Protein AF-A0A382WRT2-F1 (afdb_monomer)

Organism: NCBI:txid408172

Mean predicted aligned error: 11.57 Å

InterPro domains:
  IPR005226 UPF0014 family [PF03649] (8-193)
  IPR005226 UPF0014 family [PTHR30028] (2-193)

Solvent-accessible surface area (backbone atoms only — not comparable to full-atom values): 10843 Å² total; per-residue (Å²): 132,82,82,82,72,79,46,72,63,57,53,52,54,53,49,50,55,50,50,53,54,50,54,57,57,62,72,63,64,78,84,45,64,67,61,51,49,53,51,48,54,52,48,51,54,50,50,53,51,52,52,54,51,45,58,68,59,63,42,96,80,64,60,64,66,59,40,52,51,50,55,61,54,46,44,59,52,49,15,50,51,39,27,70,73,42,72,88,47,88,62,43,35,60,59,43,33,53,49,44,54,52,50,52,49,50,54,52,49,53,42,52,75,68,59,77,48,75,98,38,51,81,52,50,49,57,52,52,49,48,54,53,57,53,50,46,55,41,51,43,52,30,51,52,49,42,54,52,51,51,60,75,41,40,68,59,35,50,52,36,43,74,72,67,47,52,73,69,66,48,44,45,61,61,54,53,55,37,49,52,67,40,43,47,65,61,51,52,61,65,66,74,108

Foldseek 3Di:
DDPPPCPPVVVVVVVVVVVVVVVVVVVVPPVCVVVCVVVVVVVVVVVVVVVVVVVVLVDPDDPLVVLVVLLVVLLQVLLVVLCVLPVVDDPSSVVSSVVLCVQLVVVVCVCVVVPVDDSGSNPSNVVSVVSSVVVSQLSNQLNVQLVVLCVVCVVQLVVCVVVVDDNCVSCVVSSVVSNVVSCVVVVVVVVVD

Structure (mmCIF, N/CA/C/O backbone):
data_AF-A0A382WRT2-F1
#
_entry.id   AF-A0A382WRT2-F1
#
loop_
_atom_site.group_PDB
_atom_site.id
_atom_site.type_symbol
_atom_site.label_atom_id
_atom_site.label_alt_id
_atom_site.label_comp_id
_atom_site.label_asym_id
_atom_site.label_entity_id
_atom_site.label_seq_id
_atom_site.pdbx_PDB_ins_code
_atom_site.Cartn_x
_atom_site.Cartn_y
_atom_site.Cartn_z
_atom_site.occupancy
_atom_site.B_iso_or_equiv
_atom_site.auth_seq_id
_atom_site.auth_comp_id
_atom_site.auth_asym_id
_atom_site.auth_atom_id
_atom_site.pdbx_PDB_model_num
ATOM 1 N N . MET A 1 1 ? 24.564 -12.484 -24.924 1.00 40.31 1 MET A N 1
ATOM 2 C CA . MET A 1 1 ? 23.273 -12.712 -24.244 1.00 40.31 1 MET A CA 1
ATOM 3 C C . MET A 1 1 ? 22.801 -14.084 -24.691 1.00 40.31 1 MET A C 1
ATOM 5 O O . MET A 1 1 ? 22.526 -14.241 -25.870 1.00 40.31 1 MET A O 1
ATOM 9 N N . GLN A 1 2 ? 22.881 -15.102 -23.831 1.00 38.66 2 GLN A N 1
ATOM 10 C CA . GLN A 1 2 ? 22.397 -16.444 -24.174 1.00 38.66 2 GLN A CA 1
ATOM 11 C C . GLN A 1 2 ? 20.869 -16.410 -24.180 1.00 38.66 2 GLN A C 1
ATOM 13 O O . GLN A 1 2 ? 20.264 -15.984 -23.197 1.00 38.66 2 GLN A O 1
ATOM 18 N N . GLU A 1 3 ? 20.257 -16.814 -25.291 1.00 44.44 3 GLU A N 1
ATOM 19 C CA . GLU A 1 3 ? 18.816 -17.019 -25.371 1.00 44.44 3 GLU A CA 1
ATOM 20 C C . GLU A 1 3 ? 18.431 -18.113 -24.371 1.00 44.44 3 GLU A C 1
ATOM 22 O O . GLU A 1 3 ? 18.677 -19.300 -24.590 1.00 44.44 3 GLU A O 1
ATOM 27 N N . VAL A 1 4 ? 17.849 -17.709 -23.241 1.00 54.38 4 VAL A N 1
ATOM 28 C CA . VAL A 1 4 ? 17.162 -18.625 -22.329 1.00 54.38 4 VAL A CA 1
ATOM 29 C C . VAL A 1 4 ? 15.899 -19.075 -23.056 1.00 54.38 4 VAL A C 1
ATOM 31 O O . VAL A 1 4 ? 14.824 -18.495 -22.912 1.00 54.38 4 VAL A O 1
ATOM 34 N N . THR A 1 5 ? 16.049 -20.079 -23.915 1.00 54.22 5 THR A N 1
ATOM 35 C CA . THR A 1 5 ? 14.921 -20.754 -24.540 1.00 54.22 5 THR A CA 1
ATOM 36 C C . THR A 1 5 ? 14.189 -21.501 -23.435 1.00 54.22 5 THR A C 1
ATOM 38 O O . THR A 1 5 ? 14.688 -22.466 -22.855 1.00 54.22 5 THR A O 1
ATOM 41 N N . VAL A 1 6 ? 12.997 -21.019 -23.085 1.00 59.88 6 VAL A N 1
ATOM 42 C CA . VAL A 1 6 ? 12.070 -21.772 -22.241 1.00 59.88 6 VAL A CA 1
ATOM 43 C C . VAL A 1 6 ? 11.666 -22.997 -23.055 1.00 59.88 6 VAL A C 1
ATOM 45 O O . VAL A 1 6 ? 10.755 -22.941 -23.877 1.00 59.88 6 VAL A O 1
ATOM 48 N N . GLY A 1 7 ? 12.410 -24.092 -22.899 1.00 76.00 7 GLY A N 1
ATOM 49 C CA . GLY A 1 7 ? 12.101 -25.346 -23.568 1.00 76.00 7 GLY A CA 1
ATOM 50 C C . GLY A 1 7 ? 10.692 -25.801 -23.195 1.00 76.00 7 GLY A C 1
ATOM 51 O O . GLY A 1 7 ? 10.242 -25.579 -22.067 1.00 76.00 7 GLY A O 1
ATOM 52 N N . TRP A 1 8 ? 10.005 -26.470 -24.122 1.00 77.25 8 TRP A N 1
ATOM 53 C CA . TRP A 1 8 ? 8.651 -27.010 -23.933 1.00 77.25 8 TRP A CA 1
ATOM 54 C C . TRP A 1 8 ? 8.474 -27.751 -22.596 1.00 77.25 8 TRP A C 1
ATOM 56 O O . TRP A 1 8 ? 7.423 -27.657 -21.970 1.00 77.25 8 TRP A O 1
ATOM 66 N N . TRP A 1 9 ? 9.533 -28.392 -22.097 1.00 80.81 9 TRP A N 1
ATOM 67 C CA . TRP A 1 9 ? 9.576 -29.026 -20.780 1.00 80.81 9 TRP A CA 1
ATOM 68 C C . TRP A 1 9 ? 9.452 -28.073 -19.587 1.00 80.81 9 TRP A C 1
ATOM 70 O O . TRP A 1 9 ? 8.713 -28.378 -18.654 1.00 80.81 9 TRP A O 1
ATOM 80 N N . GLY A 1 10 ? 10.121 -26.917 -19.602 1.00 77.62 10 GLY A N 1
ATOM 81 C CA . GLY A 1 10 ? 9.974 -25.908 -18.544 1.00 77.62 10 GLY A CA 1
ATOM 82 C C . GLY A 1 10 ? 8.568 -25.301 -18.535 1.00 77.62 10 GLY A C 1
ATOM 83 O O . GLY A 1 10 ? 7.997 -25.018 -17.479 1.00 77.62 10 GLY A O 1
ATOM 84 N N . LEU A 1 11 ? 7.969 -25.189 -19.721 1.00 76.81 11 LEU A N 1
ATOM 85 C CA . LEU A 1 11 ? 6.592 -24.745 -19.896 1.00 76.81 11 LEU A CA 1
ATOM 86 C C . LEU A 1 11 ? 5.606 -25.773 -19.315 1.00 76.81 11 LEU A C 1
ATOM 88 O O . LEU A 1 11 ? 4.767 -25.416 -18.496 1.00 76.81 11 LEU A O 1
ATOM 92 N N . VAL A 1 12 ? 5.767 -27.062 -19.629 1.00 85.19 12 VAL A N 1
ATOM 93 C CA . VAL A 1 12 ? 4.942 -28.148 -19.064 1.00 85.19 12 VAL A CA 1
ATOM 94 C C . VAL A 1 12 ? 5.113 -28.270 -17.545 1.00 85.19 12 VAL A C 1
ATOM 96 O O . VAL A 1 12 ? 4.121 -28.415 -16.829 1.00 85.19 12 VAL A O 1
ATOM 99 N N . ALA A 1 13 ? 6.340 -28.169 -17.027 1.00 81.56 13 ALA A N 1
ATOM 100 C CA . ALA A 1 13 ? 6.608 -28.262 -15.592 1.00 81.56 13 ALA A CA 1
ATOM 101 C C . ALA A 1 13 ? 5.972 -27.101 -14.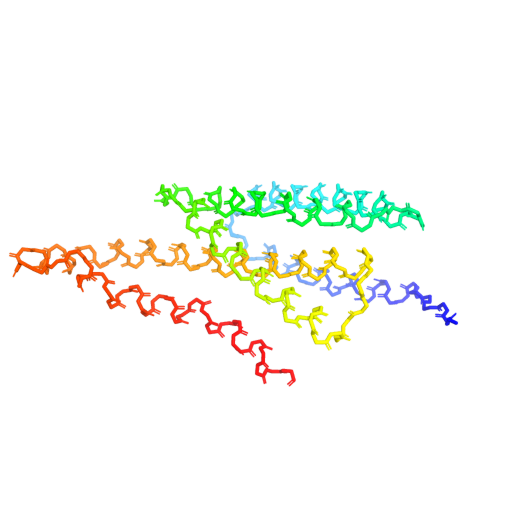805 1.00 81.56 13 ALA A C 1
ATOM 103 O O . ALA A 1 13 ? 5.294 -27.332 -13.802 1.00 81.56 13 ALA A O 1
ATOM 104 N N . SER A 1 14 ? 6.121 -25.863 -15.293 1.00 74.94 14 SER A N 1
ATOM 105 C CA . SER A 1 14 ? 5.480 -24.692 -14.679 1.00 74.94 14 SER A CA 1
ATOM 106 C C . SER A 1 14 ? 3.951 -24.766 -14.764 1.00 74.94 14 SER A C 1
ATOM 108 O O . SER A 1 14 ? 3.281 -24.543 -13.755 1.00 74.94 14 SER A O 1
ATOM 110 N N . LEU A 1 15 ? 3.384 -25.179 -15.907 1.00 79.44 15 LEU A N 1
ATOM 111 C CA . LEU A 1 15 ? 1.937 -25.382 -16.052 1.00 79.44 15 LEU A CA 1
ATOM 112 C C . LEU A 1 15 ? 1.395 -26.460 -15.114 1.00 79.44 15 LEU A C 1
ATOM 114 O O . LEU A 1 15 ? 0.327 -26.273 -14.539 1.00 79.44 15 LEU A O 1
ATOM 118 N N . THR A 1 16 ? 2.120 -27.561 -14.921 1.00 85.25 16 THR A N 1
ATOM 119 C CA . THR A 1 16 ? 1.703 -28.635 -14.005 1.00 85.25 16 THR A CA 1
ATOM 120 C C . THR A 1 16 ? 1.611 -28.116 -12.570 1.00 85.25 16 THR A C 1
ATOM 122 O O . THR A 1 16 ? 0.628 -28.369 -11.875 1.00 85.25 16 THR A O 1
ATOM 125 N N . MET A 1 17 ? 2.588 -27.313 -12.140 1.00 75.06 17 MET A N 1
ATOM 126 C CA . MET A 1 17 ? 2.601 -26.701 -10.808 1.00 75.06 17 MET A CA 1
ATOM 127 C C . MET A 1 17 ? 1.438 -25.709 -10.610 1.00 75.06 17 MET A C 1
ATOM 129 O O . MET A 1 17 ? 0.817 -25.662 -9.542 1.00 75.06 17 MET A O 1
ATOM 133 N N . VAL A 1 18 ? 1.086 -24.965 -11.665 1.00 74.31 18 VAL A N 1
ATOM 134 C CA . VAL A 1 18 ? -0.097 -24.091 -11.690 1.00 74.31 18 VAL A CA 1
ATOM 135 C C . VAL A 1 18 ? -1.387 -24.911 -11.612 1.00 74.31 18 VAL A C 1
ATOM 137 O O . VAL A 1 18 ? -2.248 -24.597 -10.794 1.00 74.31 18 VAL A O 1
ATOM 140 N N . PHE A 1 19 ? -1.515 -25.991 -12.389 1.00 79.06 19 PHE A N 1
ATOM 141 C CA . PHE A 1 19 ? -2.691 -26.868 -12.374 1.00 79.06 19 PHE A CA 1
ATOM 142 C C . PHE A 1 19 ? -2.931 -27.514 -11.008 1.00 79.06 19 PHE A C 1
ATOM 144 O O . PHE A 1 19 ? -4.073 -27.569 -10.558 1.00 79.06 19 PHE A O 1
ATOM 151 N N . ILE A 1 20 ? -1.871 -27.945 -10.318 1.00 82.56 20 ILE A N 1
ATOM 152 C CA . ILE A 1 20 ? -1.966 -28.480 -8.952 1.00 82.56 20 ILE A CA 1
ATOM 153 C C . ILE A 1 20 ? -2.492 -27.404 -7.992 1.00 82.56 20 ILE A C 1
ATOM 155 O O . ILE A 1 20 ? -3.425 -27.652 -7.229 1.00 82.56 20 ILE A O 1
ATOM 159 N N . THR A 1 21 ? -1.946 -26.187 -8.070 1.00 72.44 21 THR A N 1
ATOM 160 C CA . THR A 1 21 ? -2.379 -25.050 -7.240 1.00 72.44 21 THR A CA 1
ATOM 161 C C . THR A 1 21 ? -3.849 -24.696 -7.490 1.00 72.44 21 THR A C 1
ATOM 163 O O . THR A 1 21 ? -4.616 -24.501 -6.546 1.00 72.44 21 THR A O 1
ATOM 166 N N . VAL A 1 22 ? -4.264 -24.663 -8.759 1.00 65.88 22 VAL A N 1
ATOM 167 C CA . VAL A 1 22 ? -5.652 -24.410 -9.170 1.00 65.88 22 VAL A CA 1
ATOM 168 C C . VAL A 1 22 ? -6.578 -25.536 -8.701 1.00 65.88 22 VAL A C 1
ATOM 170 O O . VAL A 1 22 ? -7.656 -25.252 -8.187 1.00 65.88 22 VAL A O 1
ATOM 173 N N . GLY A 1 23 ? -6.155 -26.799 -8.799 1.00 73.56 23 GLY A N 1
ATOM 174 C CA . GLY A 1 23 ? -6.918 -27.957 -8.328 1.00 73.56 23 GLY A CA 1
ATOM 175 C C . GLY A 1 23 ? -7.185 -27.918 -6.822 1.00 73.56 23 GLY A C 1
ATOM 176 O O . GLY A 1 23 ? -8.321 -28.115 -6.395 1.00 73.56 23 GLY A O 1
ATOM 177 N N . ILE A 1 24 ? -6.170 -27.574 -6.022 1.00 73.00 24 ILE A N 1
ATOM 178 C CA . ILE A 1 24 ? -6.313 -27.383 -4.570 1.00 73.00 24 ILE A CA 1
ATOM 179 C C . ILE A 1 24 ? -7.224 -26.183 -4.271 1.00 73.00 24 ILE A C 1
ATOM 181 O O . ILE A 1 24 ? -8.109 -26.270 -3.421 1.00 73.00 24 ILE A O 1
ATOM 185 N N . SER A 1 25 ? -7.058 -25.076 -5.000 1.00 56.28 25 SER A N 1
ATOM 186 C CA . SER A 1 25 ? -7.875 -23.869 -4.831 1.00 56.28 25 SER A CA 1
ATOM 187 C C . SER A 1 25 ? -9.361 -24.113 -5.127 1.00 56.28 25 SER A C 1
ATOM 189 O O . SER A 1 25 ? -10.218 -23.668 -4.362 1.00 56.28 25 SER A O 1
ATOM 191 N N . LEU A 1 26 ? -9.676 -24.869 -6.184 1.00 63.41 26 LEU A N 1
ATOM 192 C CA . LEU A 1 26 ? -11.044 -25.255 -6.543 1.00 63.41 26 LEU A CA 1
ATOM 193 C C . LEU A 1 26 ? -11.668 -26.205 -5.511 1.00 63.41 26 LEU A C 1
ATOM 195 O O . LEU A 1 26 ? -12.873 -26.135 -5.257 1.00 63.41 26 LEU A O 1
ATOM 199 N N . PHE A 1 27 ? -10.859 -27.058 -4.875 1.00 61.31 27 PHE A N 1
ATOM 200 C CA . PHE A 1 27 ? -11.331 -27.987 -3.847 1.00 61.31 27 PHE A CA 1
ATOM 201 C C . PHE A 1 27 ? -11.832 -27.267 -2.583 1.00 61.31 27 PHE A C 1
ATOM 203 O O . PHE A 1 27 ? -12.747 -27.757 -1.924 1.00 61.31 27 PHE A O 1
ATOM 210 N N . LEU A 1 28 ? -11.308 -26.071 -2.279 1.00 60.25 28 LEU A N 1
ATOM 211 C CA . LEU A 1 28 ? -11.701 -25.285 -1.101 1.00 60.25 28 LEU A CA 1
ATOM 212 C C . LEU A 1 28 ? -13.003 -24.463 -1.266 1.00 60.25 28 LEU A C 1
ATOM 214 O O . LEU A 1 28 ? -13.425 -23.837 -0.297 1.00 60.25 28 LEU A O 1
ATOM 218 N N . ARG A 1 29 ? -13.650 -24.454 -2.447 1.00 50.59 29 ARG A N 1
ATOM 219 C CA . ARG A 1 29 ? -15.000 -23.888 -2.725 1.00 50.59 29 ARG A CA 1
ATOM 220 C C . ARG A 1 29 ? -15.401 -22.646 -1.897 1.00 50.59 29 ARG A C 1
ATOM 222 O O . ARG A 1 29 ? -16.480 -22.602 -1.307 1.00 50.59 29 ARG A O 1
ATOM 229 N N . LEU A 1 30 ? -14.587 -21.587 -1.905 1.00 56.34 30 LEU A N 1
ATOM 230 C CA . LEU A 1 30 ? -14.833 -20.370 -1.108 1.00 56.34 30 LEU A CA 1
ATOM 231 C C . LEU A 1 30 ? -16.034 -19.501 -1.557 1.00 56.34 30 LEU A C 1
ATOM 233 O O . LEU A 1 30 ? -16.178 -18.386 -1.068 1.00 56.34 30 LEU A O 1
ATOM 237 N N . ARG A 1 31 ? -16.895 -19.945 -2.491 1.00 55.28 31 ARG A N 1
ATOM 238 C CA . ARG A 1 31 ? -17.997 -19.137 -3.082 1.00 55.28 31 ARG A CA 1
ATOM 239 C C . ARG A 1 31 ? -17.564 -17.755 -3.616 1.00 55.28 31 ARG A C 1
ATOM 241 O O . ARG A 1 31 ? -18.402 -16.917 -3.928 1.00 55.28 31 ARG A O 1
ATOM 248 N N . LEU A 1 32 ? -16.261 -17.547 -3.793 1.00 57.59 32 LEU A N 1
ATOM 249 C CA . LEU A 1 32 ? -15.645 -16.324 -4.301 1.00 57.59 32 LEU A CA 1
ATOM 250 C C . LEU A 1 32 ? -15.479 -16.350 -5.825 1.00 57.59 32 LEU A C 1
ATOM 252 O O . LEU A 1 32 ? -14.830 -15.476 -6.376 1.00 57.59 32 LEU A O 1
ATOM 256 N N . GLU A 1 33 ? -16.021 -17.355 -6.515 1.00 62.47 33 GLU A N 1
ATOM 257 C CA . GLU A 1 33 ? -15.740 -17.644 -7.929 1.00 62.47 33 GLU A CA 1
ATOM 258 C C . GLU A 1 33 ? -15.987 -16.433 -8.839 1.00 62.47 33 GLU A C 1
ATOM 260 O O . GLU A 1 33 ? -15.157 -16.108 -9.687 1.00 62.47 33 GLU A O 1
ATOM 265 N N . ARG A 1 34 ? -17.092 -15.710 -8.621 1.00 66.69 34 ARG A N 1
ATOM 266 C CA . ARG A 1 34 ? -17.454 -14.538 -9.428 1.00 66.69 34 ARG A CA 1
ATOM 267 C C . ARG A 1 34 ? -16.555 -13.336 -9.140 1.00 66.69 34 ARG A C 1
ATOM 269 O O . ARG A 1 34 ? -16.082 -12.695 -10.076 1.00 66.69 34 ARG A O 1
ATOM 276 N N . ASP A 1 35 ? -16.272 -13.076 -7.867 1.00 64.06 35 ASP A N 1
ATOM 277 C CA . ASP A 1 35 ? -15.411 -11.966 -7.449 1.00 64.06 35 ASP A CA 1
ATOM 278 C C . ASP A 1 35 ? -13.957 -12.207 -7.858 1.00 64.06 35 ASP A C 1
ATOM 280 O O . ASP A 1 35 ? -13.288 -11.286 -8.329 1.00 64.06 35 ASP A O 1
ATOM 284 N N . LEU A 1 36 ? -13.484 -13.456 -7.775 1.00 65.50 36 LEU A N 1
ATOM 285 C CA . LEU A 1 36 ? -12.157 -13.851 -8.239 1.00 65.50 36 LEU A CA 1
ATOM 286 C C . LEU A 1 36 ? -12.044 -13.710 -9.759 1.00 65.50 36 LEU A C 1
ATOM 288 O O . LEU A 1 36 ? -11.050 -13.172 -10.240 1.00 65.50 36 LEU A O 1
ATOM 292 N N . MET A 1 37 ? -13.058 -14.146 -10.516 1.00 70.25 37 MET A N 1
ATOM 293 C CA . MET A 1 37 ? -13.091 -14.020 -11.978 1.00 70.25 37 MET A CA 1
ATOM 294 C C . MET A 1 37 ? -13.068 -12.555 -12.422 1.00 70.25 37 MET A C 1
ATOM 296 O O . MET A 1 37 ? -12.267 -12.185 -13.280 1.00 70.25 37 MET A O 1
ATOM 300 N N . ILE A 1 38 ? -13.887 -11.698 -11.804 1.00 74.56 38 ILE A N 1
ATOM 301 C CA . ILE A 1 38 ? -13.921 -10.260 -12.110 1.00 74.56 38 ILE A CA 1
ATOM 302 C C . ILE A 1 38 ? -12.595 -9.597 -11.719 1.00 74.56 38 ILE A C 1
ATOM 304 O O . ILE A 1 38 ? -12.039 -8.822 -12.501 1.00 74.56 38 ILE A O 1
ATOM 308 N N . ALA A 1 39 ? -12.057 -9.909 -10.537 1.00 67.25 39 ALA A N 1
ATOM 309 C CA . ALA A 1 39 ? -10.776 -9.374 -10.087 1.00 67.25 39 ALA A CA 1
ATOM 310 C C . ALA A 1 39 ? -9.632 -9.790 -11.022 1.00 67.25 39 ALA A C 1
ATOM 312 O O . ALA A 1 39 ? -8.848 -8.938 -11.436 1.00 67.25 39 ALA A O 1
ATOM 313 N N . THR A 1 40 ? -9.584 -11.067 -11.405 1.00 68.31 40 THR A N 1
ATOM 314 C CA . THR A 1 40 ? -8.566 -11.632 -12.300 1.00 68.31 40 THR A CA 1
ATOM 315 C C . THR A 1 40 ? -8.660 -11.019 -13.689 1.00 68.31 40 THR A C 1
ATOM 317 O O . THR A 1 40 ? -7.659 -10.524 -14.201 1.00 68.31 40 THR A O 1
ATOM 320 N N . GLY A 1 41 ? -9.861 -10.954 -14.272 1.00 73.81 41 GLY A N 1
ATOM 321 C CA . GLY A 1 41 ? -10.078 -10.319 -15.572 1.00 73.81 41 GLY A CA 1
ATOM 322 C C . GLY A 1 41 ? -9.658 -8.848 -15.572 1.00 73.81 41 GLY A C 1
ATOM 323 O O . GLY A 1 41 ? -8.953 -8.394 -16.475 1.00 73.81 41 GLY A O 1
ATOM 324 N N . ARG A 1 42 ? -9.995 -8.109 -14.506 1.00 79.94 42 ARG A N 1
ATOM 325 C CA . ARG A 1 42 ? -9.568 -6.714 -14.340 1.00 79.94 42 ARG A CA 1
ATOM 326 C C . ARG A 1 42 ? -8.050 -6.588 -14.196 1.00 79.94 42 ARG A C 1
ATOM 328 O O . ARG A 1 42 ? -7.472 -5.673 -14.776 1.00 79.94 42 ARG A O 1
ATOM 335 N N . SER A 1 43 ? -7.402 -7.490 -13.461 1.00 69.56 43 SER A N 1
ATOM 336 C CA . SER A 1 43 ? -5.943 -7.511 -13.301 1.00 69.56 43 SER A CA 1
ATOM 337 C C . SER A 1 43 ? -5.212 -7.851 -14.598 1.00 69.56 43 SER A C 1
ATOM 339 O O . SER A 1 43 ? -4.213 -7.204 -14.897 1.00 69.56 43 SER A O 1
ATOM 341 N N . ILE A 1 44 ? -5.724 -8.792 -15.396 1.00 73.06 44 ILE A N 1
ATOM 342 C CA . ILE A 1 44 ? -5.182 -9.100 -16.728 1.00 73.06 44 ILE A CA 1
ATOM 343 C C . ILE A 1 44 ? -5.279 -7.862 -17.623 1.00 73.06 44 ILE A C 1
ATOM 345 O O . ILE A 1 44 ? -4.277 -7.447 -18.199 1.00 73.06 44 ILE A O 1
ATOM 349 N N . GLY A 1 45 ? -6.449 -7.216 -17.675 1.00 78.44 45 GLY A N 1
ATOM 350 C CA . GLY A 1 45 ? -6.626 -5.979 -18.439 1.00 78.44 45 GLY A CA 1
ATOM 351 C C . GLY A 1 45 ? -5.672 -4.868 -17.991 1.00 78.44 45 GLY A C 1
ATOM 352 O O . GLY A 1 45 ? -5.063 -4.203 -18.825 1.00 78.44 45 GLY A O 1
ATOM 353 N N . GLN A 1 46 ? -5.477 -4.707 -16.677 1.00 75.12 46 GLN A N 1
ATOM 354 C CA . GLN A 1 46 ? -4.513 -3.752 -16.122 1.00 75.12 46 GLN A CA 1
ATOM 355 C C . GLN A 1 46 ? -3.067 -4.078 -16.506 1.00 75.12 46 GLN A C 1
ATOM 357 O O . GLN A 1 46 ? -2.325 -3.162 -16.843 1.00 75.12 46 GLN A O 1
ATOM 362 N N . LEU A 1 47 ? -2.665 -5.350 -16.474 1.00 74.44 47 LEU A N 1
ATOM 363 C CA . LEU A 1 47 ? -1.317 -5.783 -16.852 1.00 74.44 47 LEU A CA 1
ATOM 364 C C . LEU A 1 47 ? -1.050 -5.577 -18.343 1.00 74.44 47 LEU A C 1
ATOM 366 O O . LEU A 1 47 ? 0.019 -5.092 -18.698 1.00 74.44 47 LEU A O 1
ATOM 370 N N . VAL A 1 48 ? -2.022 -5.884 -19.204 1.00 74.25 48 VAL A N 1
ATOM 371 C CA . VAL A 1 48 ? -1.914 -5.647 -20.651 1.00 74.25 48 VAL A CA 1
ATOM 372 C C . VAL A 1 48 ? -1.793 -4.152 -20.941 1.00 74.25 48 VAL A C 1
ATOM 374 O O . VAL A 1 48 ? -0.896 -3.747 -21.675 1.00 74.25 48 VAL A O 1
ATOM 377 N N . LEU A 1 49 ? -2.635 -3.320 -20.321 1.00 76.88 49 LEU A N 1
ATOM 378 C CA . LEU A 1 49 ? -2.560 -1.861 -20.452 1.00 76.88 49 LEU A CA 1
ATOM 379 C C . LEU A 1 49 ? -1.233 -1.297 -19.937 1.00 76.88 49 LEU A C 1
ATOM 381 O O . LEU A 1 49 ? -0.621 -0.471 -20.609 1.00 76.88 49 LEU A O 1
ATOM 385 N N . ALA A 1 50 ? -0.774 -1.743 -18.766 1.00 70.81 50 ALA A N 1
ATOM 386 C CA . ALA A 1 50 ? 0.494 -1.307 -18.190 1.00 70.81 50 ALA A CA 1
ATOM 387 C C . ALA A 1 50 ? 1.687 -1.750 -19.046 1.00 70.81 50 ALA A C 1
ATOM 389 O O . ALA A 1 50 ? 2.594 -0.957 -19.275 1.00 70.81 50 ALA A O 1
ATOM 390 N N . GLY A 1 51 ? 1.669 -2.984 -19.557 1.00 71.31 51 GLY A N 1
ATOM 391 C CA . GLY A 1 51 ? 2.683 -3.501 -20.472 1.00 71.31 51 GLY A CA 1
ATOM 392 C C . GLY A 1 51 ? 2.710 -2.726 -21.787 1.00 71.31 51 GLY A C 1
ATOM 393 O O . GLY A 1 51 ? 3.777 -2.313 -22.231 1.00 71.31 51 GLY A O 1
ATOM 394 N N . TRP A 1 52 ? 1.544 -2.437 -22.368 1.00 77.94 52 TRP A N 1
ATOM 395 C CA . TRP A 1 52 ? 1.443 -1.607 -23.568 1.00 77.94 52 TRP A CA 1
ATOM 396 C C . TRP A 1 52 ? 1.972 -0.190 -23.324 1.00 77.94 52 TRP A C 1
ATOM 398 O O . TRP A 1 52 ? 2.802 0.302 -24.087 1.00 77.94 52 TRP A O 1
ATOM 408 N N . ALA A 1 53 ? 1.594 0.442 -22.214 1.00 71.19 53 ALA A N 1
ATOM 409 C CA . ALA A 1 53 ? 2.130 1.748 -21.857 1.00 71.19 53 ALA A CA 1
ATOM 410 C C . ALA A 1 53 ? 3.647 1.723 -21.608 1.00 71.19 53 ALA A C 1
ATOM 412 O O . ALA A 1 53 ? 4.350 2.657 -21.993 1.00 71.19 53 ALA A O 1
ATOM 413 N N . LEU A 1 54 ? 4.173 0.632 -21.042 1.00 68.44 54 LEU A N 1
ATOM 414 C CA . LEU A 1 54 ? 5.610 0.445 -20.872 1.00 68.44 54 LEU A CA 1
ATOM 415 C C . LEU A 1 54 ? 6.325 0.399 -22.227 1.00 68.44 54 LEU A C 1
ATOM 417 O O . LEU A 1 54 ? 7.375 1.014 -22.353 1.00 68.44 54 LEU A O 1
ATOM 421 N N . THR A 1 55 ? 5.747 -0.231 -23.260 1.00 69.81 55 THR A N 1
ATOM 422 C CA . THR A 1 55 ? 6.336 -0.201 -24.615 1.00 69.81 55 THR A CA 1
ATOM 423 C C . THR A 1 55 ? 6.393 1.204 -25.220 1.00 69.81 55 THR A C 1
ATOM 425 O O . THR A 1 55 ? 7.319 1.502 -25.971 1.00 69.81 55 THR A O 1
ATOM 428 N N . LEU A 1 56 ? 5.452 2.087 -24.863 1.00 66.19 56 LEU A N 1
ATOM 429 C CA . LEU A 1 56 ? 5.452 3.488 -25.297 1.00 66.19 56 LEU A CA 1
ATOM 430 C C . LEU A 1 56 ? 6.527 4.317 -24.576 1.00 66.19 56 LEU A C 1
ATOM 432 O O . LEU A 1 56 ? 7.115 5.202 -25.188 1.00 66.19 56 LEU A O 1
ATOM 436 N N . ILE A 1 57 ? 6.807 4.009 -23.304 1.00 63.44 57 ILE A N 1
ATOM 437 C CA . ILE A 1 57 ? 7.818 4.694 -22.473 1.00 63.44 57 IL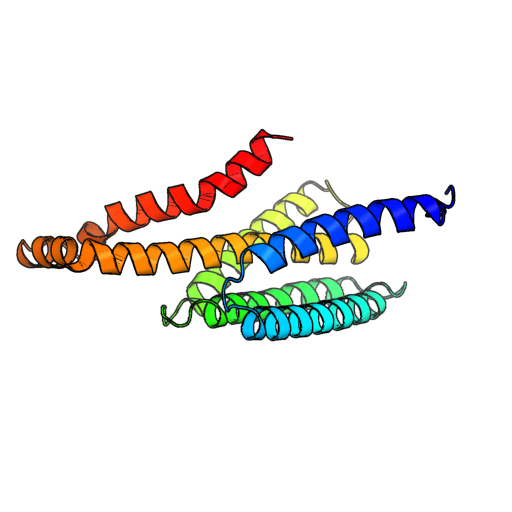E A CA 1
ATO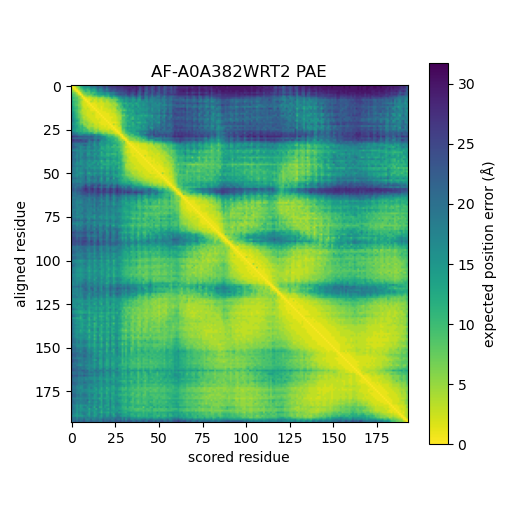M 438 C C . ILE A 1 57 ? 9.239 4.138 -22.681 1.00 63.44 57 ILE A C 1
ATOM 440 O O . ILE A 1 57 ? 10.221 4.815 -22.394 1.00 63.44 57 ILE A O 1
ATOM 444 N N . LEU A 1 58 ? 9.376 2.901 -23.165 1.00 62.19 58 LEU A N 1
ATOM 445 C CA . LEU A 1 58 ? 10.670 2.262 -23.448 1.00 62.19 58 LEU A CA 1
ATOM 446 C C . LEU A 1 58 ? 11.180 2.507 -24.875 1.00 62.19 58 LEU A C 1
ATOM 448 O O . LEU A 1 58 ? 12.195 1.922 -25.254 1.00 62.19 58 LEU A O 1
ATOM 452 N N . LYS A 1 59 ? 10.496 3.324 -25.682 1.00 62.91 59 LYS A N 1
ATOM 453 C CA . LYS A 1 59 ? 10.963 3.666 -27.029 1.00 62.91 59 LYS A CA 1
ATOM 454 C C . LYS A 1 59 ? 12.171 4.604 -26.914 1.00 62.91 59 LYS A C 1
ATOM 456 O O . LYS A 1 59 ? 12.129 5.552 -26.139 1.00 62.91 59 LYS A O 1
ATOM 461 N N . ASP A 1 60 ? 13.233 4.321 -27.667 1.00 52.84 60 ASP A N 1
ATOM 462 C CA . ASP A 1 60 ? 14.620 4.755 -27.405 1.00 52.84 60 ASP A CA 1
ATOM 463 C C . ASP A 1 60 ? 14.903 6.271 -27.297 1.00 52.84 60 ASP A C 1
ATOM 465 O O . ASP A 1 60 ? 16.011 6.644 -26.929 1.00 52.84 60 ASP A O 1
ATOM 469 N N . GLU A 1 61 ? 13.921 7.154 -27.509 1.00 54.62 61 GLU A N 1
ATOM 470 C CA . GLU A 1 61 ? 14.089 8.616 -27.440 1.00 54.62 61 GLU A CA 1
ATOM 471 C C . GLU A 1 61 ? 13.050 9.352 -26.572 1.00 54.62 61 GLU A C 1
ATOM 473 O O . GLU A 1 61 ? 12.780 10.537 -26.768 1.00 54.62 61 GLU A O 1
ATOM 478 N N . THR A 1 62 ? 12.422 8.696 -25.594 1.00 57.28 62 THR A N 1
ATOM 479 C CA . THR A 1 62 ? 11.539 9.428 -24.666 1.00 57.28 62 THR A CA 1
ATOM 480 C C . THR A 1 62 ? 12.332 10.202 -23.604 1.00 57.28 62 THR A C 1
ATOM 482 O O . THR A 1 62 ? 13.032 9.576 -22.802 1.00 57.28 62 THR A O 1
ATOM 485 N N . PRO A 1 63 ? 12.194 11.543 -23.518 1.00 65.44 63 PRO A N 1
ATOM 486 C CA . PRO A 1 63 ? 12.857 12.333 -22.486 1.00 65.44 63 PRO A CA 1
ATOM 487 C C . PRO A 1 63 ? 12.398 11.916 -21.082 1.00 65.44 63 PRO A C 1
ATOM 489 O O . PRO A 1 63 ? 11.223 11.612 -20.868 1.00 65.44 63 PRO A O 1
ATOM 492 N N . ILE A 1 64 ? 13.320 11.970 -20.110 1.00 68.25 64 ILE A N 1
ATOM 493 C CA . ILE A 1 64 ? 13.143 11.574 -18.692 1.00 68.25 64 ILE A CA 1
ATOM 494 C C . ILE A 1 64 ? 11.889 12.182 -18.029 1.00 68.25 64 ILE A C 1
ATOM 496 O O . ILE A 1 64 ? 11.330 11.631 -17.081 1.00 68.25 64 ILE A O 1
ATOM 500 N N . ILE A 1 65 ? 11.415 13.309 -18.564 1.00 72.00 65 ILE A N 1
ATOM 501 C CA . ILE A 1 65 ? 10.207 14.027 -18.150 1.00 72.00 65 ILE A CA 1
ATOM 502 C C . ILE A 1 65 ? 8.961 13.131 -18.252 1.00 72.00 65 ILE A C 1
ATOM 504 O O . ILE A 1 65 ? 8.118 13.165 -17.358 1.00 72.00 65 ILE A O 1
ATOM 508 N N . TRP A 1 66 ? 8.855 12.276 -19.278 1.00 72.00 66 TRP A N 1
ATOM 509 C CA . TRP A 1 66 ? 7.724 11.348 -19.421 1.00 72.00 66 TRP A CA 1
ATOM 510 C C . TRP A 1 66 ? 7.707 10.271 -18.340 1.00 72.00 66 TRP A C 1
ATOM 512 O O . TRP A 1 66 ? 6.638 9.894 -17.865 1.00 72.00 66 TRP A O 1
ATOM 522 N N . ALA A 1 67 ? 8.880 9.810 -17.906 1.00 70.06 67 ALA A N 1
ATOM 523 C CA . ALA A 1 67 ? 8.983 8.830 -16.836 1.00 70.06 67 ALA A CA 1
ATOM 524 C C . ALA A 1 67 ? 8.579 9.443 -15.483 1.00 70.06 67 ALA A C 1
ATOM 526 O O . ALA A 1 67 ? 7.810 8.837 -14.740 1.00 70.06 67 ALA A O 1
ATOM 527 N N . TRP A 1 68 ? 8.994 10.681 -15.195 1.00 74.69 68 TRP A N 1
ATOM 528 C CA . TRP A 1 68 ? 8.530 11.411 -14.009 1.00 74.69 68 TRP A CA 1
ATOM 529 C C . TRP A 1 68 ? 7.032 11.716 -14.041 1.00 74.69 68 TRP A C 1
ATOM 531 O O . TRP A 1 68 ? 6.357 11.553 -13.024 1.00 74.69 68 TRP A O 1
ATOM 541 N N . LEU A 1 69 ? 6.490 12.092 -15.202 1.00 78.19 69 LEU A N 1
ATOM 542 C CA . LEU A 1 69 ? 5.052 12.290 -15.380 1.00 78.19 69 LEU A CA 1
ATOM 543 C C . LEU A 1 69 ? 4.273 10.989 -15.137 1.00 78.19 69 LEU A C 1
ATOM 545 O O . LEU A 1 69 ? 3.224 11.007 -14.496 1.00 78.19 69 LEU A O 1
ATOM 549 N N . TRP A 1 70 ? 4.809 9.852 -15.587 1.00 74.50 70 TRP A N 1
ATOM 550 C CA . TRP A 1 70 ? 4.231 8.537 -15.324 1.00 74.50 70 TRP A CA 1
ATOM 551 C C . TRP A 1 70 ? 4.209 8.205 -13.828 1.00 74.50 70 TRP A C 1
ATOM 553 O O . TRP A 1 70 ? 3.173 7.801 -13.299 1.00 74.50 70 TRP A O 1
ATOM 563 N N . VAL A 1 71 ? 5.317 8.435 -13.117 1.00 75.00 71 VAL A N 1
ATOM 564 C CA . VAL A 1 71 ? 5.384 8.258 -11.655 1.00 75.00 71 VAL A CA 1
ATOM 565 C C . VAL A 1 71 ? 4.383 9.175 -10.948 1.00 75.00 71 VAL A C 1
ATOM 567 O O . VAL A 1 71 ? 3.645 8.721 -10.072 1.00 75.00 71 VAL A O 1
ATOM 570 N N . ALA A 1 72 ? 4.289 10.438 -11.368 1.00 77.19 72 ALA A N 1
ATOM 571 C CA . ALA A 1 72 ? 3.323 11.388 -10.830 1.00 77.19 72 ALA A CA 1
ATOM 572 C C . ALA A 1 72 ? 1.873 10.932 -11.063 1.00 77.19 72 ALA A C 1
ATOM 574 O O . ALA A 1 72 ? 1.046 11.075 -10.166 1.00 77.19 72 ALA A O 1
ATOM 575 N N . ALA A 1 73 ? 1.570 10.326 -12.216 1.00 77.75 73 ALA A N 1
ATOM 576 C CA . ALA A 1 73 ? 0.256 9.759 -12.520 1.00 77.75 73 ALA A CA 1
ATOM 577 C C . ALA A 1 73 ? -0.052 8.471 -11.726 1.00 77.75 73 ALA A C 1
ATOM 579 O O . ALA A 1 73 ? -1.216 8.203 -11.413 1.00 77.75 73 ALA A O 1
ATOM 580 N N . MET A 1 74 ? 0.964 7.687 -11.343 1.00 75.44 74 MET A N 1
ATOM 581 C CA . MET A 1 74 ? 0.768 6.480 -10.528 1.00 75.44 74 MET A CA 1
ATOM 582 C C . MET A 1 74 ? 0.287 6.791 -9.107 1.00 75.44 74 MET A C 1
ATOM 584 O O . MET A 1 74 ? -0.503 6.022 -8.564 1.00 75.44 74 MET A O 1
ATOM 588 N N . ILE A 1 75 ? 0.710 7.909 -8.511 1.00 75.31 75 ILE A N 1
ATOM 589 C CA . ILE A 1 75 ? 0.340 8.295 -7.137 1.00 75.31 75 ILE A CA 1
ATOM 590 C C . ILE A 1 75 ? -1.187 8.437 -6.954 1.00 75.31 75 ILE A C 1
ATOM 592 O O . ILE A 1 75 ? -1.746 7.737 -6.102 1.00 75.31 75 ILE A O 1
ATOM 596 N N . PRO A 1 76 ? -1.912 9.266 -7.737 1.00 75.25 76 PRO A N 1
ATOM 597 C CA . PRO A 1 76 ? -3.361 9.378 -7.613 1.00 75.25 76 PRO A CA 1
ATOM 598 C C . PRO A 1 76 ? -4.062 8.071 -7.995 1.00 75.25 76 PRO A C 1
ATOM 600 O O . PRO A 1 76 ? -5.029 7.687 -7.336 1.00 75.25 76 PRO A O 1
ATOM 603 N N . PHE A 1 77 ? -3.561 7.333 -8.993 1.00 74.62 77 PHE A N 1
ATOM 604 C CA . PHE A 1 77 ? -4.141 6.042 -9.372 1.00 74.62 77 PHE A CA 1
ATOM 605 C C . PHE A 1 77 ? -4.051 5.010 -8.239 1.00 74.62 77 PHE A C 1
ATOM 607 O O . PHE A 1 77 ? -5.016 4.287 -7.969 1.00 74.62 77 PHE A O 1
ATOM 614 N N . ALA A 1 78 ? -2.918 4.964 -7.539 1.00 68.69 78 ALA A N 1
ATOM 615 C CA . ALA A 1 78 ? -2.703 4.099 -6.388 1.00 68.69 78 ALA A CA 1
ATOM 616 C C . ALA A 1 78 ? -3.560 4.514 -5.190 1.00 68.69 78 ALA A C 1
ATOM 618 O O . ALA A 1 78 ? -4.187 3.656 -4.570 1.00 68.69 78 ALA A O 1
ATOM 619 N N . ALA A 1 79 ? -3.658 5.814 -4.904 1.00 70.94 79 ALA A N 1
ATOM 620 C CA . ALA A 1 79 ? -4.495 6.340 -3.828 1.00 70.94 79 ALA A CA 1
ATOM 621 C C . ALA A 1 79 ? -5.990 6.042 -4.055 1.00 70.94 79 ALA A C 1
ATOM 623 O O . ALA A 1 79 ? -6.680 5.561 -3.152 1.00 70.94 79 ALA A O 1
ATOM 624 N N . ILE A 1 80 ? -6.482 6.240 -5.283 1.00 73.81 80 ILE A N 1
ATOM 625 C CA . ILE A 1 80 ? -7.853 5.877 -5.674 1.00 73.81 80 ILE A CA 1
ATOM 626 C C . ILE A 1 80 ? -8.046 4.360 -5.583 1.00 73.81 80 ILE A C 1
ATOM 628 O O . ILE A 1 80 ? -9.070 3.892 -5.086 1.00 73.81 80 ILE A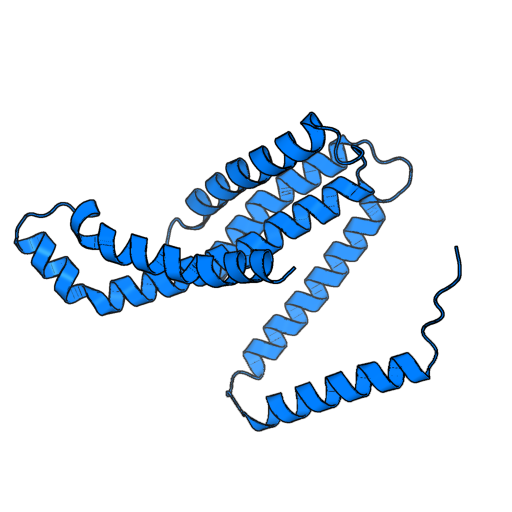 O 1
ATOM 632 N N . SER A 1 81 ? -7.068 3.573 -6.036 1.00 71.19 81 SER A N 1
ATOM 633 C CA . SER A 1 81 ? -7.134 2.109 -5.971 1.00 71.19 81 SER A CA 1
ATOM 634 C C . SER A 1 81 ? -7.168 1.583 -4.535 1.00 71.19 81 SER A C 1
ATOM 636 O O . SER A 1 81 ? -7.895 0.625 -4.271 1.00 71.19 81 SER A O 1
ATOM 638 N N . ALA A 1 82 ? -6.439 2.213 -3.609 1.00 66.88 82 ALA A N 1
ATOM 639 C CA . ALA A 1 82 ? -6.475 1.893 -2.182 1.00 66.88 82 ALA A CA 1
ATOM 640 C C . ALA A 1 82 ? -7.861 2.173 -1.589 1.00 66.88 82 ALA A C 1
ATOM 642 O O . ALA A 1 82 ? -8.469 1.293 -0.984 1.00 66.88 82 ALA A O 1
ATOM 643 N N . SER A 1 83 ? -8.409 3.363 -1.842 1.00 67.00 83 SER A N 1
ATOM 644 C CA . SER A 1 83 ? -9.727 3.748 -1.328 1.00 67.00 83 SER A CA 1
ATOM 645 C C . SER A 1 83 ? -10.876 2.936 -1.924 1.00 67.00 83 SER A C 1
ATOM 647 O O . SER A 1 83 ? -11.828 2.625 -1.216 1.00 67.00 83 SER A O 1
ATOM 649 N N . LYS A 1 84 ? -10.789 2.529 -3.196 1.00 68.75 84 LYS A N 1
ATOM 650 C CA . LYS A 1 84 ? -11.789 1.638 -3.805 1.00 68.75 84 LYS A CA 1
ATOM 651 C C . LYS A 1 84 ? -11.781 0.233 -3.203 1.00 68.75 84 LYS A C 1
ATOM 653 O O . LYS A 1 84 ? -12.812 -0.433 -3.262 1.00 68.75 84 LYS A O 1
ATOM 658 N N . ARG A 1 85 ? -10.637 -0.222 -2.676 1.00 68.69 85 ARG A N 1
ATOM 659 C CA . ARG A 1 85 ? -10.504 -1.532 -2.022 1.00 68.69 85 ARG A CA 1
ATOM 660 C C . ARG A 1 85 ? -11.070 -1.534 -0.602 1.00 68.69 85 ARG A C 1
ATOM 662 O O . ARG A 1 85 ? -11.614 -2.555 -0.214 1.00 68.69 85 ARG A O 1
ATOM 669 N N . GLU A 1 86 ? -11.014 -0.413 0.119 1.00 66.06 86 GLU A N 1
ATOM 670 C CA . GLU A 1 86 ? -11.623 -0.282 1.450 1.00 66.06 86 GLU A CA 1
ATOM 671 C C . GLU A 1 86 ? -12.517 0.965 1.531 1.00 66.06 86 GLU A C 1
ATOM 673 O O . GLU A 1 86 ? -12.129 2.027 2.020 1.00 66.06 86 GLU A O 1
ATOM 678 N N . GLN A 1 87 ? -13.753 0.822 1.041 1.00 64.06 87 GLN A N 1
ATOM 679 C CA . GLN A 1 87 ? -14.739 1.912 0.966 1.00 64.06 87 GLN A CA 1
ATOM 680 C C . GLN A 1 87 ? -15.234 2.384 2.344 1.00 64.06 87 GLN A C 1
ATOM 682 O O . GLN A 1 87 ? -15.880 3.423 2.448 1.00 64.06 87 GLN A O 1
ATOM 687 N N . ARG A 1 88 ? -14.923 1.633 3.409 1.00 69.12 88 ARG A N 1
ATOM 688 C CA . ARG A 1 88 ? -15.335 1.929 4.787 1.00 69.12 88 ARG A CA 1
ATOM 689 C C . ARG A 1 88 ? -14.546 3.073 5.439 1.00 69.12 88 ARG A C 1
ATOM 691 O O . ARG A 1 88 ? -15.006 3.581 6.457 1.00 69.12 88 ARG A O 1
ATOM 698 N N . LEU A 1 89 ? -13.416 3.518 4.867 1.00 65.94 89 LEU A N 1
ATOM 699 C CA . LEU A 1 89 ? -12.691 4.717 5.323 1.00 65.94 89 LEU A CA 1
ATOM 700 C C . LEU A 1 89 ? -12.881 5.909 4.364 1.00 65.94 89 LEU A C 1
ATOM 702 O O . LEU A 1 89 ? -12.107 6.066 3.409 1.00 65.94 89 LEU A O 1
ATOM 706 N N . PRO A 1 90 ? -13.843 6.812 4.627 1.00 58.16 90 PRO A N 1
ATOM 707 C CA . PRO A 1 90 ? -13.898 8.094 3.934 1.00 58.16 90 PRO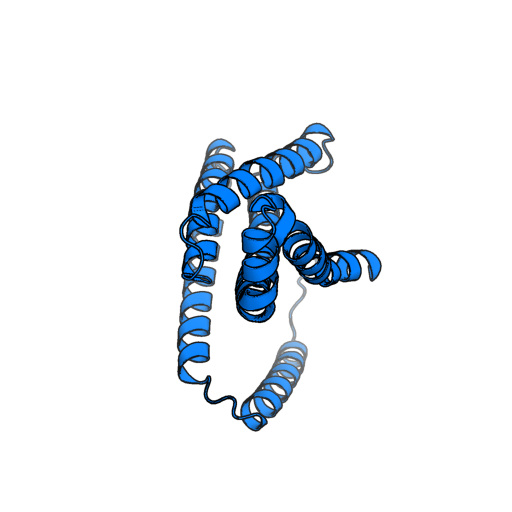 A CA 1
ATOM 708 C C . PRO A 1 90 ? -12.656 8.927 4.301 1.00 58.16 90 PRO A C 1
ATOM 710 O O . PRO A 1 90 ? -12.396 9.190 5.470 1.00 58.16 90 PRO A O 1
ATOM 713 N N . GLY A 1 91 ? -11.859 9.314 3.300 1.00 65.69 91 GLY A N 1
ATOM 714 C CA . GLY A 1 91 ? -10.616 10.083 3.485 1.00 65.69 91 GLY A CA 1
ATOM 715 C C . GLY A 1 91 ? -9.319 9.296 3.270 1.00 65.69 91 GLY A C 1
ATOM 716 O O . GLY A 1 91 ? -8.252 9.907 3.190 1.00 65.69 91 GLY A O 1
ATOM 717 N N . LEU A 1 92 ? -9.396 7.972 3.067 1.00 72.88 92 LEU A N 1
ATOM 718 C CA . LEU A 1 92 ? -8.216 7.137 2.817 1.00 72.88 92 LEU A CA 1
ATOM 719 C C . LEU A 1 92 ? -7.405 7.611 1.601 1.00 72.88 92 LEU A C 1
ATOM 721 O O . LEU A 1 92 ? -6.185 7.499 1.619 1.00 72.88 92 LEU A O 1
ATOM 725 N N . VAL A 1 93 ? -8.050 8.200 0.585 1.00 70.19 93 VAL A N 1
ATOM 726 C CA . VAL A 1 93 ? -7.373 8.742 -0.608 1.00 70.19 93 VAL A CA 1
ATOM 727 C C . VAL A 1 93 ? -6.319 9.782 -0.234 1.00 70.19 93 VAL A C 1
ATOM 729 O O . VAL A 1 93 ? -5.186 9.667 -0.685 1.00 70.19 93 VAL A O 1
ATOM 732 N N . TRP A 1 94 ? -6.658 10.771 0.597 1.00 72.12 94 TRP A N 1
ATOM 733 C CA . TRP A 1 94 ? -5.761 11.891 0.900 1.00 72.12 94 TRP A CA 1
ATOM 734 C C . TRP A 1 94 ? -4.598 11.475 1.796 1.00 72.12 94 TRP A C 1
ATOM 736 O O . TRP A 1 94 ? -3.453 11.805 1.498 1.00 72.12 94 TRP A O 1
ATOM 746 N N . THR A 1 95 ? -4.871 10.696 2.846 1.00 75.88 95 THR A N 1
ATOM 747 C CA . THR A 1 95 ? -3.828 10.165 3.738 1.00 75.88 95 THR A CA 1
ATOM 748 C C . THR A 1 95 ? -2.905 9.190 3.009 1.00 75.88 95 THR A C 1
ATOM 750 O O . THR A 1 95 ? -1.694 9.202 3.210 1.00 75.88 95 THR A O 1
ATOM 753 N N . THR A 1 96 ? -3.460 8.361 2.125 1.00 76.56 96 THR A N 1
ATOM 754 C CA . THR A 1 96 ? -2.665 7.422 1.330 1.00 76.56 96 THR A CA 1
ATOM 755 C C . THR A 1 96 ? -1.856 8.156 0.265 1.00 76.56 96 THR A C 1
ATOM 757 O O . THR A 1 96 ? -0.689 7.837 0.070 1.00 76.56 96 THR A O 1
ATOM 760 N N . ALA A 1 97 ? -2.427 9.167 -0.397 1.00 75.62 97 ALA A N 1
ATOM 761 C CA . ALA A 1 97 ? -1.721 9.974 -1.390 1.00 75.62 97 ALA A CA 1
ATOM 762 C C . ALA A 1 97 ? -0.542 10.738 -0.776 1.00 75.62 97 ALA A C 1
ATOM 764 O O . ALA A 1 97 ? 0.544 10.713 -1.349 1.00 75.62 97 ALA A O 1
ATOM 765 N N . SER A 1 98 ? -0.719 11.365 0.394 1.00 78.44 98 SER A N 1
ATOM 766 C CA . SER A 1 98 ? 0.382 12.050 1.083 1.00 78.44 98 SER A CA 1
ATOM 767 C C . SER A 1 98 ? 1.460 11.068 1.546 1.00 78.44 98 SER A C 1
ATOM 769 O O . SER A 1 98 ? 2.647 11.333 1.359 1.00 78.44 98 SER A O 1
ATOM 771 N N . GLY A 1 99 ? 1.058 9.901 2.062 1.00 80.50 99 GLY A N 1
ATOM 772 C CA . GLY A 1 99 ? 1.974 8.816 2.411 1.00 80.50 99 GLY A CA 1
ATOM 773 C C . GLY A 1 99 ? 2.779 8.315 1.211 1.00 80.50 99 GLY A C 1
ATOM 774 O O . GLY A 1 99 ? 3.992 8.156 1.316 1.00 80.50 99 GLY A O 1
ATOM 775 N N . TYR A 1 100 ? 2.135 8.137 0.053 1.00 82.00 100 TYR A N 1
ATOM 776 C CA . TYR A 1 100 ? 2.826 7.794 -1.188 1.00 82.00 100 TYR A CA 1
ATOM 777 C C . TYR A 1 100 ? 3.786 8.884 -1.629 1.00 82.00 100 TYR A C 1
ATOM 779 O O . TYR A 1 100 ? 4.920 8.564 -1.954 1.00 82.00 100 TYR A O 1
ATOM 787 N N . LEU A 1 101 ? 3.360 10.146 -1.624 1.00 81.50 101 LEU A N 1
ATOM 788 C CA . LEU A 1 101 ? 4.185 11.264 -2.072 1.00 81.50 101 LEU A CA 1
ATOM 789 C C . LEU A 1 101 ? 5.487 11.350 -1.262 1.00 81.50 101 LEU A C 1
ATOM 791 O O . LEU A 1 101 ? 6.566 11.477 -1.835 1.00 81.50 101 LEU A O 1
ATOM 795 N N . LEU A 1 102 ? 5.384 11.207 0.062 1.00 85.12 102 LEU A N 1
ATOM 796 C CA . LEU A 1 102 ? 6.536 11.195 0.960 1.00 85.12 102 LEU A CA 1
ATOM 797 C C . LEU A 1 102 ? 7.366 9.917 0.806 1.00 85.12 102 LEU A C 1
ATOM 799 O O . LEU A 1 102 ? 8.578 9.998 0.646 1.00 85.12 102 LEU A O 1
ATOM 803 N N . GLY A 1 103 ? 6.733 8.742 0.820 1.00 83.00 103 GLY A N 1
ATOM 804 C CA . GLY A 1 103 ? 7.425 7.453 0.759 1.00 83.00 103 GLY A CA 1
ATOM 805 C C . GLY A 1 103 ? 8.171 7.239 -0.558 1.00 83.00 103 GLY A C 1
ATOM 806 O O . GLY A 1 103 ? 9.377 7.004 -0.546 1.00 83.00 103 GLY A O 1
ATOM 807 N N . LEU A 1 104 ? 7.484 7.387 -1.697 1.00 84.62 104 LEU A N 1
ATOM 808 C CA . LEU A 1 104 ? 8.125 7.344 -3.016 1.00 84.62 104 LEU A CA 1
ATOM 809 C C . LEU A 1 104 ? 9.160 8.454 -3.156 1.00 84.62 104 LEU A C 1
ATOM 811 O O . LEU A 1 104 ? 10.249 8.191 -3.655 1.00 84.62 104 LEU A O 1
ATOM 815 N N . GLY A 1 105 ? 8.823 9.677 -2.735 1.00 83.88 105 GLY A N 1
ATOM 816 C CA . GLY A 1 105 ? 9.714 10.826 -2.850 1.00 83.88 105 GLY A CA 1
ATOM 817 C C . GLY A 1 105 ? 11.041 10.576 -2.144 1.00 83.88 105 GLY A C 1
ATOM 818 O O . GLY A 1 105 ? 12.094 10.741 -2.755 1.00 83.88 105 GLY A O 1
ATOM 819 N N . ILE A 1 106 ? 10.998 10.096 -0.899 1.00 86.88 106 ILE A N 1
ATOM 820 C CA . ILE A 1 106 ? 12.192 9.763 -0.116 1.00 86.88 106 ILE A CA 1
ATOM 821 C C . ILE A 1 106 ? 12.939 8.590 -0.755 1.00 86.88 106 ILE A C 1
ATOM 823 O O . ILE A 1 106 ? 14.137 8.706 -0.996 1.00 86.88 106 ILE A O 1
ATOM 827 N N . SER A 1 107 ? 12.260 7.483 -1.077 1.00 85.00 107 SER A N 1
ATOM 828 C CA . SER A 1 107 ? 12.919 6.301 -1.647 1.00 85.00 107 SER A CA 1
ATOM 829 C C . SER A 1 107 ? 13.614 6.603 -2.974 1.00 85.00 107 SER A C 1
ATOM 831 O O . SER A 1 107 ? 14.782 6.260 -3.138 1.00 85.00 107 SER A O 1
ATOM 833 N N . LEU A 1 108 ? 12.935 7.274 -3.908 1.00 83.31 108 LEU A N 1
ATOM 834 C CA . LEU A 1 108 ? 13.529 7.642 -5.193 1.00 83.31 108 LEU A CA 1
ATOM 835 C C . LEU A 1 108 ? 14.644 8.677 -5.013 1.00 83.31 108 LEU A C 1
ATOM 837 O O . LEU A 1 108 ? 15.700 8.527 -5.622 1.00 83.31 108 LEU A O 1
ATOM 841 N N . SER A 1 109 ? 14.456 9.681 -4.147 1.00 83.88 109 SER A N 1
ATOM 842 C CA . SER A 1 109 ? 15.506 10.673 -3.876 1.00 83.88 109 SER A CA 1
ATOM 843 C C . SER A 1 109 ? 16.772 10.015 -3.345 1.00 83.88 109 SER A C 1
ATOM 845 O O . SER A 1 109 ? 17.849 10.322 -3.832 1.00 83.88 109 SER A O 1
ATOM 847 N N . VAL A 1 110 ? 16.660 9.071 -2.407 1.00 85.31 110 VAL A N 1
ATOM 848 C CA . VAL A 1 110 ? 17.812 8.328 -1.876 1.00 85.31 110 VAL A CA 1
ATOM 849 C C . VAL A 1 110 ? 18.486 7.513 -2.985 1.00 85.31 110 VAL A C 1
ATOM 851 O O . VAL A 1 110 ? 19.694 7.626 -3.171 1.00 85.31 110 VAL A O 1
ATOM 854 N N . LEU A 1 111 ? 17.729 6.742 -3.770 1.00 82.94 111 LEU A N 1
ATOM 855 C CA . LEU A 1 111 ? 18.299 5.882 -4.816 1.00 82.94 111 LEU A CA 1
ATOM 856 C C . LEU A 1 111 ? 19.078 6.666 -5.882 1.00 82.94 111 LEU A C 1
ATOM 858 O O . LEU A 1 111 ? 20.166 6.245 -6.279 1.00 82.94 111 LEU A O 1
ATOM 862 N N . PHE A 1 112 ? 18.541 7.804 -6.325 1.00 77.75 112 PHE A N 1
ATOM 863 C CA . PHE A 1 112 ? 19.168 8.607 -7.374 1.00 77.75 112 PHE A CA 1
ATOM 864 C C . PHE A 1 112 ? 20.208 9.595 -6.848 1.00 77.75 112 PHE A C 1
ATOM 866 O O . PHE A 1 112 ? 21.210 9.812 -7.525 1.00 77.75 112 PHE A O 1
ATOM 873 N N . ALA A 1 113 ? 20.033 10.152 -5.643 1.00 80.94 113 ALA A N 1
ATOM 874 C CA . ALA A 1 113 ? 21.043 11.022 -5.036 1.00 80.94 113 ALA A CA 1
ATOM 875 C C . ALA A 1 113 ? 22.326 10.253 -4.700 1.00 80.94 113 ALA A C 1
ATOM 877 O O . ALA A 1 113 ? 23.415 10.791 -4.874 1.00 80.94 113 ALA A O 1
ATOM 878 N N . LEU A 1 114 ? 22.213 8.988 -4.274 1.00 82.00 114 LEU A N 1
ATOM 879 C CA . LEU A 1 114 ? 23.372 8.122 -4.045 1.00 82.00 114 LEU A CA 1
ATOM 880 C C . LEU A 1 114 ? 23.920 7.477 -5.334 1.00 82.00 114 LEU A C 1
ATOM 882 O O . LEU A 1 114 ? 24.864 6.697 -5.250 1.00 82.00 114 LEU A O 1
ATOM 886 N N . GLN A 1 115 ? 23.344 7.770 -6.509 1.00 77.88 115 GLN A N 1
ATOM 887 C CA . GLN A 1 115 ? 23.719 7.174 -7.803 1.00 77.88 115 GLN A CA 1
ATOM 888 C C . GLN A 1 115 ? 23.796 5.635 -7.786 1.00 77.88 115 GLN A C 1
ATOM 890 O O . GLN A 1 115 ? 24.564 5.029 -8.529 1.00 77.88 115 GLN A O 1
ATOM 895 N N . ILE A 1 116 ? 22.974 4.987 -6.954 1.00 74.38 116 ILE A N 1
ATOM 896 C CA . ILE A 1 116 ? 22.931 3.519 -6.847 1.00 74.38 116 ILE A CA 1
ATOM 897 C C . ILE A 1 116 ? 22.402 2.916 -8.155 1.00 74.38 116 ILE A C 1
ATOM 899 O O . ILE A 1 116 ? 22.763 1.802 -8.531 1.00 74.38 116 ILE A O 1
ATOM 903 N N . LEU A 1 117 ? 21.536 3.658 -8.851 1.00 72.00 117 LEU A N 1
ATOM 904 C CA . LEU A 1 117 ? 20.890 3.255 -10.093 1.00 72.00 117 LEU A CA 1
ATOM 905 C C . LEU A 1 117 ? 21.007 4.369 -11.142 1.00 72.00 117 LEU A C 1
ATOM 907 O O . LEU A 1 117 ? 20.855 5.546 -10.794 1.00 72.00 117 LEU A O 1
ATOM 911 N N . PRO A 1 118 ? 21.218 4.023 -12.424 1.00 70.88 118 PRO A N 1
ATOM 912 C CA . PRO A 1 118 ? 21.232 5.008 -13.495 1.00 70.88 118 PRO A CA 1
ATOM 913 C C . PRO A 1 118 ? 19.848 5.660 -13.638 1.00 70.88 118 PRO A C 1
ATOM 915 O O . PRO A 1 118 ? 18.812 4.991 -13.567 1.00 70.88 118 PRO A O 1
ATOM 918 N N . LEU A 1 119 ? 19.832 6.983 -13.833 1.00 69.75 119 LEU A N 1
ATOM 919 C CA . LEU A 1 119 ? 18.627 7.792 -14.067 1.00 69.75 119 LEU A CA 1
ATOM 920 C C . LEU A 1 119 ? 18.085 7.553 -15.484 1.00 69.75 119 LEU A C 1
ATOM 922 O O . LEU A 1 119 ? 18.120 8.425 -16.346 1.00 69.75 119 LEU A O 1
ATOM 926 N N . GLU A 1 120 ? 17.574 6.349 -15.717 1.00 72.81 120 GLU A N 1
ATOM 927 C CA . GLU A 1 120 ? 16.981 5.933 -16.984 1.00 72.81 120 GLU A CA 1
ATOM 928 C C . GLU A 1 120 ? 15.500 5.593 -16.804 1.00 72.81 120 GLU A C 1
ATOM 930 O O . GLU A 1 120 ? 15.100 4.948 -15.830 1.00 72.81 120 GLU A O 1
ATOM 935 N N . SER A 1 121 ? 14.671 5.956 -17.789 1.00 70.06 121 SER A N 1
ATOM 936 C CA . SER A 1 121 ? 13.231 5.652 -17.805 1.00 70.06 121 SER A CA 1
ATOM 937 C C . SER A 1 121 ? 12.945 4.155 -17.618 1.00 70.06 121 SER A C 1
ATOM 939 O O . SER A 1 121 ? 11.974 3.781 -16.959 1.00 70.06 121 SER A O 1
ATOM 941 N N . ARG A 1 122 ? 13.834 3.298 -18.144 1.00 71.62 122 ARG A N 1
ATOM 942 C CA . ARG A 1 122 ? 13.747 1.831 -18.067 1.00 71.62 122 ARG A CA 1
ATOM 943 C C . ARG A 1 122 ? 13.898 1.290 -16.643 1.00 71.62 122 ARG A C 1
ATOM 945 O O . ARG A 1 122 ? 13.384 0.216 -16.356 1.00 71.62 122 ARG A O 1
ATOM 952 N N . VAL A 1 123 ? 14.571 2.032 -15.763 1.00 74.38 123 VAL A N 1
ATOM 953 C CA . VAL A 1 123 ? 14.834 1.651 -14.366 1.00 74.38 123 VAL A CA 1
ATOM 954 C C . VAL A 1 123 ? 13.868 2.361 -13.417 1.00 74.38 123 VAL A C 1
ATOM 956 O O . VAL A 1 123 ? 13.309 1.737 -12.514 1.00 74.38 123 VAL A O 1
ATOM 959 N N . LEU A 1 124 ? 13.603 3.648 -13.659 1.00 78.31 124 LEU A N 1
ATOM 960 C CA . LEU A 1 124 ? 12.721 4.469 -12.829 1.00 78.31 124 LEU A CA 1
ATOM 961 C C . LEU A 1 124 ? 11.292 3.912 -12.770 1.00 78.31 124 LEU A C 1
ATOM 963 O O . LEU A 1 124 ? 10.730 3.773 -11.683 1.00 78.31 124 LEU A O 1
ATOM 967 N N . VAL A 1 125 ? 10.703 3.589 -13.928 1.00 76.94 125 VAL A N 1
ATOM 968 C CA . VAL A 1 125 ? 9.288 3.192 -14.010 1.00 76.94 125 VAL A CA 1
ATOM 969 C C . VAL A 1 125 ? 9.017 1.863 -13.294 1.00 76.94 125 VAL A C 1
ATOM 971 O O . VAL A 1 125 ? 8.096 1.831 -12.472 1.00 76.94 125 VAL A O 1
ATOM 974 N N . PRO A 1 126 ? 9.797 0.784 -13.511 1.00 78.69 126 PRO A N 1
ATOM 975 C CA . PRO A 1 126 ? 9.596 -0.461 -12.776 1.00 78.69 126 PRO A CA 1
ATOM 976 C C . PRO A 1 126 ? 9.797 -0.308 -11.268 1.00 78.69 126 PRO A C 1
ATOM 978 O O . PRO A 1 126 ? 8.974 -0.806 -10.505 1.00 78.69 126 PRO A O 1
ATOM 981 N N . ILE A 1 127 ? 10.830 0.417 -10.822 1.00 82.50 127 ILE A N 1
ATOM 982 C CA . ILE A 1 127 ? 11.102 0.592 -9.387 1.00 82.50 127 ILE A CA 1
ATOM 983 C C . ILE A 1 127 ? 9.983 1.378 -8.710 1.00 82.50 127 ILE A C 1
ATOM 985 O O . ILE A 1 127 ? 9.454 0.938 -7.688 1.00 82.50 127 ILE A O 1
ATOM 989 N N . ALA A 1 128 ? 9.565 2.500 -9.297 1.00 81.75 128 ALA A N 1
ATOM 990 C CA . ALA A 1 128 ? 8.439 3.264 -8.778 1.00 81.75 128 ALA A CA 1
ATOM 991 C C . ALA A 1 128 ? 7.157 2.4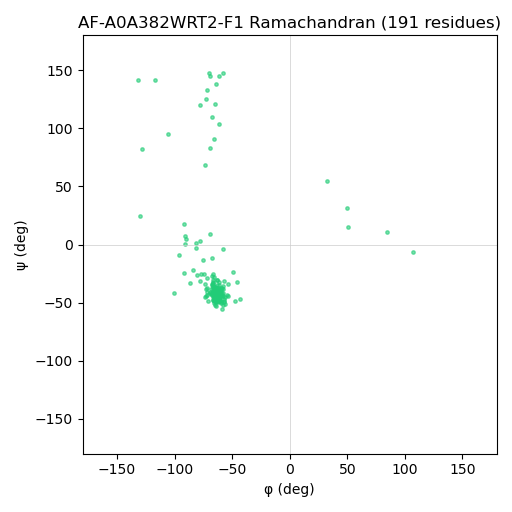16 -8.755 1.00 81.75 128 ALA A C 1
ATOM 993 O O . ALA A 1 128 ? 6.454 2.386 -7.744 1.00 81.75 128 ALA A O 1
ATOM 994 N N . GLY A 1 129 ? 6.891 1.660 -9.825 1.00 80.00 129 GLY A N 1
ATOM 995 C CA . GLY A 1 129 ? 5.758 0.740 -9.904 1.00 80.00 129 GLY A CA 1
ATOM 996 C C . GLY A 1 129 ? 5.785 -0.344 -8.822 1.00 80.00 129 GLY A C 1
ATOM 997 O O . GLY A 1 129 ? 4.752 -0.629 -8.215 1.00 80.00 129 GLY A O 1
ATOM 998 N N . MET A 1 130 ? 6.956 -0.913 -8.526 1.00 84.50 130 MET A N 1
ATOM 999 C CA . MET A 1 130 ? 7.136 -1.905 -7.463 1.00 84.50 130 MET A CA 1
ATOM 1000 C C . MET A 1 130 ? 6.910 -1.307 -6.074 1.00 84.50 130 MET A C 1
ATOM 1002 O O . MET A 1 130 ? 6.192 -1.908 -5.273 1.00 84.50 130 MET A O 1
ATOM 1006 N N . ILE A 1 131 ? 7.470 -0.123 -5.795 1.00 84.12 131 ILE A N 1
ATOM 1007 C CA . ILE A 1 131 ? 7.266 0.587 -4.522 1.00 84.12 131 ILE A CA 1
ATOM 1008 C C . ILE A 1 131 ? 5.770 0.836 -4.321 1.00 84.12 131 ILE A C 1
ATOM 1010 O O . ILE A 1 131 ? 5.199 0.413 -3.317 1.00 84.12 131 ILE A O 1
ATOM 1014 N N . VAL A 1 132 ? 5.107 1.428 -5.317 1.00 81.94 132 VAL A N 1
ATOM 1015 C CA . VAL A 1 132 ? 3.671 1.720 -5.264 1.00 81.94 132 VAL A CA 1
ATOM 1016 C C . VAL A 1 132 ? 2.842 0.450 -5.079 1.00 81.94 132 VAL A C 1
ATOM 1018 O O . VAL A 1 132 ? 1.969 0.3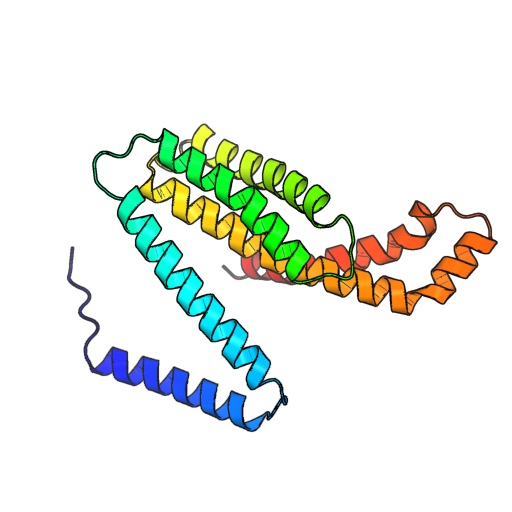92 -4.212 1.00 81.94 132 VAL A O 1
ATOM 1021 N N . GLY A 1 133 ? 3.114 -0.588 -5.871 1.00 79.00 133 GLY A N 1
ATOM 1022 C CA . GLY A 1 133 ? 2.357 -1.837 -5.845 1.00 79.00 133 GLY A CA 1
ATOM 1023 C C . GLY A 1 133 ? 2.492 -2.608 -4.529 1.00 79.00 133 GLY A C 1
ATOM 1024 O O . GLY A 1 133 ? 1.509 -3.174 -4.039 1.00 79.00 133 GLY A O 1
ATOM 1025 N N . ASN A 1 134 ? 3.683 -2.626 -3.930 1.00 83.56 134 ASN A N 1
ATOM 1026 C CA . ASN A 1 134 ? 3.915 -3.299 -2.652 1.00 83.56 134 ASN A CA 1
ATOM 1027 C C . ASN A 1 134 ? 3.303 -2.520 -1.489 1.00 83.56 134 ASN A C 1
ATOM 1029 O O . ASN A 1 134 ? 2.568 -3.097 -0.685 1.00 83.56 134 ASN A O 1
ATOM 1033 N N . SER A 1 135 ? 3.499 -1.203 -1.457 1.00 83.00 135 SER A N 1
ATOM 1034 C CA . SER A 1 135 ? 2.859 -0.333 -0.472 1.00 83.00 135 SER A CA 1
ATOM 1035 C C . SER A 1 135 ? 1.331 -0.424 -0.528 1.00 83.00 135 SER A C 1
ATOM 1037 O O . SER A 1 135 ? 0.692 -0.434 0.521 1.00 83.00 135 SER A O 1
ATOM 1039 N N . LEU A 1 136 ? 0.728 -0.588 -1.712 1.00 82.62 136 LEU A N 1
ATOM 1040 C CA . LEU A 1 136 ? -0.729 -0.695 -1.853 1.00 82.62 136 LEU A CA 1
ATOM 1041 C C . LEU A 1 136 ? -1.286 -1.908 -1.115 1.00 82.62 136 LEU A C 1
ATOM 1043 O O . LEU A 1 136 ? -2.327 -1.807 -0.469 1.00 82.62 136 LEU A O 1
ATOM 1047 N N . ARG A 1 137 ? -0.593 -3.047 -1.190 1.00 80.44 137 ARG A N 1
ATOM 1048 C CA . ARG A 1 137 ? -0.999 -4.260 -0.472 1.00 80.44 137 ARG A CA 1
ATOM 1049 C C . ARG A 1 137 ? -0.967 -4.040 1.037 1.00 80.44 137 ARG A C 1
ATOM 1051 O O . ARG A 1 137 ? -1.947 -4.362 1.703 1.00 80.44 137 ARG A O 1
ATOM 1058 N N . VAL A 1 138 ? 0.105 -3.437 1.547 1.00 83.19 138 VAL A N 1
ATOM 1059 C CA . VAL A 1 138 ? 0.247 -3.129 2.978 1.00 83.19 138 VAL A CA 1
ATOM 1060 C C . VAL A 1 138 ? -0.835 -2.153 3.440 1.00 83.19 138 VAL A C 1
ATOM 1062 O O . VAL A 1 138 ? -1.510 -2.431 4.425 1.00 83.19 138 VAL A O 1
ATOM 1065 N N . VAL A 1 139 ? -1.061 -1.056 2.707 1.00 83.81 139 VAL A N 1
ATOM 1066 C CA . VAL A 1 139 ? -2.076 -0.043 3.048 1.00 83.81 139 VAL A CA 1
ATOM 1067 C C . VAL A 1 139 ? -3.475 -0.647 3.090 1.00 83.81 139 VAL A C 1
ATOM 1069 O O . VAL A 1 139 ? -4.217 -0.379 4.028 1.00 83.81 139 VAL A O 1
ATOM 1072 N N . VAL A 1 140 ? -3.838 -1.476 2.107 1.00 81.06 140 VAL A N 1
ATOM 1073 C CA . VAL A 1 140 ? -5.159 -2.120 2.068 1.00 81.06 140 VAL A CA 1
ATOM 1074 C C . VAL A 1 140 ? -5.337 -3.046 3.268 1.00 81.06 140 VAL A C 1
ATOM 1076 O O . VAL A 1 140 ? -6.325 -2.923 3.979 1.00 81.06 140 VAL A O 1
ATOM 1079 N N . VAL A 1 141 ? -4.361 -3.916 3.548 1.00 83.12 141 VAL A N 1
ATOM 1080 C CA . VAL A 1 141 ? -4.432 -4.831 4.699 1.00 83.12 141 VAL A CA 1
ATOM 1081 C C . VAL A 1 141 ? -4.479 -4.063 6.022 1.00 83.12 141 VAL A C 1
ATOM 1083 O O . VAL A 1 141 ? -5.263 -4.414 6.901 1.00 83.12 141 VAL A O 1
ATOM 1086 N N . ALA A 1 142 ? -3.673 -3.010 6.168 1.00 85.44 142 ALA A N 1
ATOM 1087 C CA . ALA A 1 142 ? -3.669 -2.160 7.353 1.00 85.44 142 ALA A CA 1
ATOM 1088 C C . ALA A 1 142 ? -5.020 -1.462 7.553 1.00 85.44 142 ALA A C 1
ATOM 1090 O O . ALA A 1 142 ? -5.547 -1.460 8.662 1.00 85.44 142 ALA A O 1
ATOM 1091 N N . ALA A 1 143 ? -5.595 -0.907 6.483 1.00 85.00 143 ALA A N 1
ATOM 1092 C CA . ALA A 1 143 ? -6.877 -0.216 6.517 1.00 85.00 143 ALA A CA 1
ATOM 1093 C C . ALA A 1 143 ? -8.025 -1.160 6.893 1.00 85.00 143 ALA A C 1
ATOM 1095 O O . ALA A 1 143 ? -8.781 -0.846 7.811 1.00 85.00 143 ALA A O 1
ATOM 1096 N N . THR A 1 144 ? -8.124 -2.327 6.245 1.00 83.75 144 THR A N 1
ATOM 1097 C CA . THR A 1 144 ? -9.156 -3.327 6.555 1.00 83.75 144 THR A CA 1
ATOM 1098 C C . THR A 1 144 ? -9.048 -3.786 8.008 1.00 83.75 144 THR A C 1
ATOM 1100 O O . THR A 1 144 ? -10.015 -3.680 8.757 1.00 83.75 144 THR A O 1
ATOM 1103 N N . ARG A 1 145 ? -7.846 -4.185 8.453 1.00 85.56 145 ARG A N 1
ATOM 1104 C CA . ARG A 1 145 ? -7.634 -4.626 9.841 1.00 85.56 145 ARG A CA 1
ATOM 1105 C C . ARG A 1 145 ? -7.943 -3.533 10.857 1.00 85.56 145 ARG A C 1
ATOM 1107 O O . ARG A 1 145 ? -8.429 -3.840 11.936 1.00 85.56 145 ARG A O 1
ATOM 1114 N N . LEU A 1 146 ? -7.664 -2.272 10.529 1.00 88.81 146 LEU A N 1
ATOM 1115 C CA . LEU A 1 146 ? -7.925 -1.158 11.437 1.00 88.81 146 LEU A CA 1
ATOM 1116 C C . LEU A 1 146 ? -9.422 -0.914 11.606 1.00 88.81 146 LEU A C 1
ATOM 1118 O O . LEU A 1 146 ? -9.872 -0.664 12.720 1.00 88.81 146 LEU A O 1
ATOM 1122 N N . VAL A 1 147 ? -10.191 -1.001 10.520 1.00 86.88 147 VAL A N 1
ATOM 1123 C CA . VAL A 1 147 ? -11.655 -0.889 10.574 1.00 86.88 147 VAL A CA 1
ATOM 1124 C C . VAL A 1 147 ? -12.243 -2.008 11.412 1.00 86.88 147 VAL A C 1
ATOM 1126 O O . VAL A 1 147 ? -13.085 -1.735 12.264 1.00 86.88 147 VAL A O 1
ATOM 1129 N N . ASP A 1 148 ? -11.792 -3.237 11.177 1.00 87.75 148 ASP A N 1
ATOM 1130 C CA . ASP A 1 148 ? -12.283 -4.406 11.899 1.00 87.75 148 ASP A CA 1
ATOM 1131 C C . ASP A 1 148 ? -11.938 -4.294 13.394 1.00 87.75 148 ASP A C 1
ATOM 1133 O O . ASP A 1 148 ? -12.825 -4.387 14.234 1.00 87.75 148 ASP A O 1
ATOM 1137 N N . ALA A 1 149 ? -10.698 -3.925 13.737 1.00 88.31 149 ALA A N 1
ATOM 1138 C CA . ALA A 1 149 ? -10.278 -3.753 15.128 1.00 88.31 149 ALA A CA 1
ATOM 1139 C C . ALA A 1 149 ? -11.017 -2.613 15.856 1.00 88.31 149 ALA A C 1
ATOM 1141 O O . ALA A 1 149 ? -11.350 -2.739 17.030 1.00 88.31 149 ALA A O 1
ATOM 1142 N N . ILE A 1 150 ? -11.310 -1.496 15.178 1.00 89.81 150 ILE A N 1
ATOM 1143 C CA . ILE A 1 150 ? -12.108 -0.406 15.766 1.00 89.81 150 ILE A CA 1
ATOM 1144 C C . ILE A 1 150 ? -13.554 -0.851 16.008 1.00 89.81 150 ILE A C 1
ATOM 1146 O O . ILE A 1 150 ? -14.143 -0.463 17.016 1.00 89.81 150 ILE A O 1
ATOM 1150 N N . ARG A 1 151 ? -14.130 -1.643 15.095 1.00 88.88 151 ARG A N 1
ATOM 1151 C CA . ARG A 1 151 ? -15.484 -2.190 15.256 1.00 88.88 151 ARG A CA 1
ATOM 1152 C C . ARG A 1 151 ? -15.551 -3.170 16.421 1.00 88.88 151 ARG A C 1
ATOM 1154 O O . ARG A 1 151 ? -16.461 -3.059 17.236 1.00 88.88 151 ARG A O 1
ATOM 1161 N N . ASP A 1 152 ? -14.576 -4.063 16.531 1.00 91.25 152 ASP A N 1
ATOM 1162 C CA . ASP A 1 152 ? -14.526 -5.055 17.607 1.00 91.25 152 ASP A CA 1
ATOM 1163 C C . ASP A 1 152 ? -14.313 -4.398 18.981 1.00 91.25 152 ASP A C 1
ATOM 1165 O O . ASP A 1 152 ? -14.925 -4.798 19.971 1.00 91.25 152 ASP A O 1
ATOM 1169 N N . SER A 1 153 ? -13.511 -3.332 19.044 1.00 89.94 153 SER A N 1
ATOM 1170 C CA . SER A 1 153 ? -13.245 -2.568 20.271 1.00 89.94 153 SER A CA 1
ATOM 1171 C C . SER A 1 153 ? -14.194 -1.379 20.489 1.00 89.94 153 SER A C 1
ATOM 1173 O O . SER A 1 153 ? -13.885 -0.495 21.290 1.00 89.94 153 SER A O 1
ATOM 1175 N N . GLN A 1 154 ? -15.349 -1.319 19.814 1.00 91.69 154 GLN A N 1
ATOM 1176 C CA . GLN A 1 154 ? -16.257 -0.166 19.904 1.00 91.69 154 GLN A CA 1
ATOM 1177 C C . GLN A 1 154 ? -16.679 0.136 21.352 1.00 91.69 154 GLN A C 1
ATOM 1179 O O . GLN A 1 154 ? -16.620 1.287 21.781 1.00 91.69 154 GLN A O 1
ATOM 1184 N N . LEU A 1 155 ? -17.040 -0.895 22.123 1.00 92.50 155 LEU A N 1
ATOM 1185 C CA . LEU A 1 155 ? -17.467 -0.744 23.519 1.00 92.50 155 LEU A CA 1
ATOM 1186 C C . LEU A 1 155 ? -16.346 -0.200 24.419 1.00 92.50 155 LEU A C 1
ATOM 1188 O O . LEU A 1 155 ? -16.597 0.618 25.302 1.00 92.50 155 LEU A O 1
ATOM 1192 N N . GLU A 1 156 ? -15.102 -0.620 24.183 1.00 91.88 156 GLU A N 1
ATOM 1193 C CA . GLU A 1 156 ? -13.933 -0.126 24.920 1.00 91.88 156 GLU A CA 1
ATOM 1194 C C . GLU A 1 156 ? -13.674 1.352 24.600 1.00 91.88 156 GLU A C 1
ATOM 1196 O O . GLU A 1 156 ? -13.455 2.162 25.504 1.00 91.88 156 GLU A O 1
ATOM 1201 N N . ILE A 1 157 ? -13.766 1.726 23.319 1.00 91.94 157 ILE A N 1
ATOM 1202 C CA . ILE A 1 157 ? -13.610 3.114 22.873 1.00 91.94 157 ILE A CA 1
ATOM 1203 C C . ILE A 1 157 ? -14.692 3.999 23.501 1.00 91.94 157 ILE A C 1
ATOM 1205 O O . ILE A 1 157 ? -14.374 5.070 24.018 1.00 91.94 157 ILE A O 1
ATOM 1209 N N . GLU A 1 158 ? -15.953 3.562 23.483 1.00 93.12 158 GLU A N 1
ATOM 1210 C CA . GLU A 1 158 ? -17.072 4.296 24.082 1.00 93.12 158 GLU A CA 1
ATOM 1211 C C . GLU A 1 158 ? -16.881 4.477 25.591 1.00 93.12 158 GLU A C 1
ATOM 1213 O O . GLU A 1 158 ? -16.998 5.600 26.080 1.00 93.12 158 GLU A O 1
ATOM 1218 N N . ALA A 1 159 ? -16.464 3.432 26.312 1.00 93.12 159 ALA A N 1
ATOM 1219 C CA . ALA A 1 159 ? -16.167 3.523 27.740 1.00 93.12 159 ALA A CA 1
ATOM 1220 C C . ALA A 1 159 ? -15.042 4.531 28.040 1.00 93.12 159 ALA A C 1
ATOM 1222 O O . ALA A 1 159 ? -15.171 5.364 28.940 1.00 93.12 159 ALA A O 1
ATOM 1223 N N . MET A 1 160 ? -13.952 4.515 27.264 1.00 92.25 160 MET A N 1
ATOM 1224 C CA . MET A 1 160 ? -12.871 5.495 27.418 1.00 92.25 160 MET A CA 1
ATOM 1225 C C . MET A 1 160 ? -13.352 6.924 27.134 1.00 92.25 160 MET A C 1
ATOM 1227 O O . MET A 1 160 ? -12.984 7.854 27.853 1.00 92.25 160 MET A O 1
ATOM 1231 N N . LEU A 1 161 ? -14.191 7.126 26.118 1.00 93.31 161 LEU A N 1
ATOM 1232 C CA . LEU A 1 161 ? -14.763 8.441 25.822 1.00 93.31 161 LEU A CA 1
ATOM 1233 C C . LEU A 1 161 ? -15.693 8.923 26.947 1.00 93.31 161 LEU A C 1
ATOM 1235 O O . LEU A 1 161 ? -15.618 10.092 27.325 1.00 93.31 161 LEU A O 1
ATOM 1239 N N . SER A 1 162 ? -16.507 8.037 27.531 1.00 94.69 162 SER A N 1
ATOM 1240 C CA . SER A 1 162 ? -17.364 8.347 28.686 1.00 94.69 162 SER A CA 1
ATOM 1241 C C . SER A 1 162 ? -16.565 8.730 29.933 1.00 94.69 162 SER A C 1
ATOM 1243 O O . SER A 1 162 ? -17.014 9.561 30.717 1.00 94.69 162 SER A O 1
ATOM 1245 N N . LEU A 1 163 ? -15.356 8.185 30.092 1.00 93.94 163 LEU A N 1
ATOM 1246 C CA . LEU A 1 163 ? -14.407 8.565 31.145 1.00 93.94 163 LEU A CA 1
ATOM 1247 C C . LEU A 1 163 ? -13.668 9.890 30.854 1.00 93.94 163 LEU A C 1
ATOM 1249 O O . LEU A 1 163 ? -12.792 10.289 31.620 1.00 93.94 163 LEU A O 1
ATOM 1253 N N . GLY A 1 164 ? -13.992 10.578 29.755 1.00 93.38 164 GLY A N 1
ATOM 1254 C CA . GLY A 1 164 ? -13.408 11.869 29.385 1.00 93.38 164 GLY A CA 1
ATOM 1255 C C . GLY A 1 164 ? -12.076 11.776 28.635 1.00 93.38 164 GLY A C 1
ATOM 1256 O O . GLY A 1 164 ? -11.404 12.793 28.444 1.00 93.38 164 GLY A O 1
ATOM 1257 N N . PHE A 1 165 ? -11.663 10.587 28.181 1.00 92.69 165 PHE A N 1
ATOM 1258 C CA . PHE A 1 165 ? -10.466 10.473 27.349 1.00 92.69 165 PHE A CA 1
ATOM 1259 C C . PHE A 1 165 ? -10.696 11.095 25.966 1.00 92.69 165 PHE A C 1
ATOM 1261 O O . PHE A 1 165 ? -11.763 11.006 25.365 1.00 92.69 165 PHE A O 1
ATOM 1268 N N . THR A 1 166 ? -9.654 11.710 25.408 1.00 92.62 166 THR A N 1
ATOM 1269 C CA . THR A 1 166 ? -9.690 12.250 24.043 1.00 92.62 166 THR A CA 1
ATOM 1270 C C . THR A 1 166 ? -9.731 11.120 23.008 1.00 92.62 166 THR A C 1
ATOM 1272 O O . THR A 1 166 ? -9.054 10.106 23.186 1.00 92.62 166 THR A O 1
ATOM 1275 N N . ARG A 1 167 ? -10.405 11.339 21.866 1.00 88.25 167 ARG A N 1
ATOM 1276 C CA . ARG A 1 167 ? -10.488 10.391 20.728 1.00 88.25 167 ARG A CA 1
ATOM 1277 C C . ARG A 1 167 ? -9.149 9.731 20.381 1.00 88.25 167 ARG A C 1
ATOM 1279 O O . ARG A 1 167 ? -9.075 8.515 20.272 1.00 88.25 167 ARG A O 1
ATOM 1286 N N . HIS A 1 168 ? -8.077 10.522 20.292 1.00 88.69 168 HIS A N 1
ATOM 1287 C CA . HIS A 1 168 ? -6.730 10.026 19.996 1.00 88.69 168 HIS A CA 1
ATOM 1288 C C . HIS A 1 168 ? -6.213 9.017 21.026 1.00 88.69 168 HIS A C 1
ATOM 1290 O O . HIS A 1 168 ? -5.567 8.050 20.642 1.00 88.69 168 HIS A O 1
ATOM 1296 N N . LYS A 1 169 ? -6.482 9.223 22.322 1.00 89.31 169 LYS A N 1
ATOM 1297 C CA . LYS A 1 169 ? -6.044 8.304 23.382 1.00 89.31 169 LYS A CA 1
ATOM 1298 C C . LYS A 1 169 ? -6.856 7.012 23.376 1.00 89.31 169 LYS A C 1
ATOM 1300 O O . LYS A 1 169 ? -6.254 5.960 23.554 1.00 89.31 169 LYS A O 1
ATOM 1305 N N . ALA A 1 170 ? -8.161 7.097 23.115 1.00 89.94 170 ALA A N 1
ATOM 1306 C CA . ALA A 1 170 ? -9.048 5.935 23.082 1.00 89.94 170 ALA A CA 1
ATOM 1307 C C . ALA A 1 170 ? -8.656 4.929 21.984 1.00 89.94 170 ALA A C 1
ATOM 1309 O O . ALA A 1 170 ? -8.649 3.728 22.215 1.00 89.94 170 ALA A O 1
ATOM 1310 N N . VAL A 1 171 ? -8.232 5.410 20.808 1.00 90.88 171 VAL A N 1
ATOM 1311 C CA . VAL A 1 171 ? -7.860 4.528 19.683 1.00 90.88 171 VAL A CA 1
ATOM 1312 C C . VAL A 1 171 ? -6.360 4.238 19.576 1.00 90.88 171 VAL A C 1
ATOM 1314 O O . VAL A 1 171 ? -5.957 3.386 18.787 1.00 90.88 171 VAL A O 1
ATOM 1317 N N . LYS A 1 172 ? -5.501 4.921 20.352 1.00 91.50 172 LYS A N 1
ATOM 1318 C CA . LYS A 1 172 ? -4.031 4.853 20.209 1.00 91.50 172 LYS A CA 1
ATOM 1319 C C . LYS A 1 172 ? -3.494 3.424 20.254 1.00 91.50 172 LYS A C 1
ATOM 1321 O O . LYS A 1 172 ? -2.610 3.076 19.470 1.00 91.50 172 LYS A O 1
ATOM 1326 N N . ARG A 1 173 ? -3.999 2.620 21.193 1.00 90.19 173 ARG A N 1
ATOM 1327 C CA . ARG A 1 173 ? -3.570 1.230 21.377 1.00 90.19 173 ARG A CA 1
ATOM 1328 C C . ARG A 1 173 ? -3.941 0.381 20.163 1.00 90.19 173 ARG A C 1
ATOM 1330 O O . ARG A 1 173 ? -3.054 -0.214 19.559 1.00 90.19 173 ARG A O 1
ATOM 1337 N N . ILE A 1 174 ? -5.213 0.434 19.769 1.00 89.44 174 ILE A N 1
ATOM 1338 C CA . ILE A 1 174 ? -5.781 -0.305 18.634 1.00 89.44 174 ILE A CA 1
ATOM 1339 C C . ILE A 1 174 ? -5.025 0.028 17.342 1.00 89.44 174 ILE A C 1
ATOM 1341 O O . ILE A 1 174 ? -4.600 -0.867 16.611 1.00 89.44 174 ILE A O 1
ATOM 1345 N N . VAL A 1 175 ? -4.778 1.319 17.092 1.00 89.12 175 VAL A N 1
ATOM 1346 C CA . VAL A 1 175 ? -4.018 1.788 15.924 1.00 89.12 175 VAL A CA 1
ATOM 1347 C C . VAL A 1 175 ? -2.590 1.235 15.936 1.00 89.12 175 VAL A C 1
ATOM 1349 O O . VAL A 1 175 ? -2.131 0.702 14.929 1.00 89.12 175 VAL A O 1
ATOM 1352 N N . SER A 1 176 ? -1.884 1.326 17.067 1.00 88.94 176 SER A N 1
ATOM 1353 C CA . SER A 1 176 ? -0.495 0.860 17.192 1.00 88.94 176 SER A CA 1
ATOM 1354 C C . SER A 1 176 ? -0.358 -0.649 16.975 1.00 88.94 176 SER A C 1
ATOM 1356 O O . SER A 1 176 ? 0.508 -1.091 16.219 1.00 88.94 176 SER A O 1
ATOM 1358 N N . GLU A 1 177 ? -1.223 -1.447 17.604 1.00 88.94 177 GLU A N 1
ATOM 1359 C CA . GLU A 1 177 ? -1.212 -2.907 17.468 1.00 88.94 1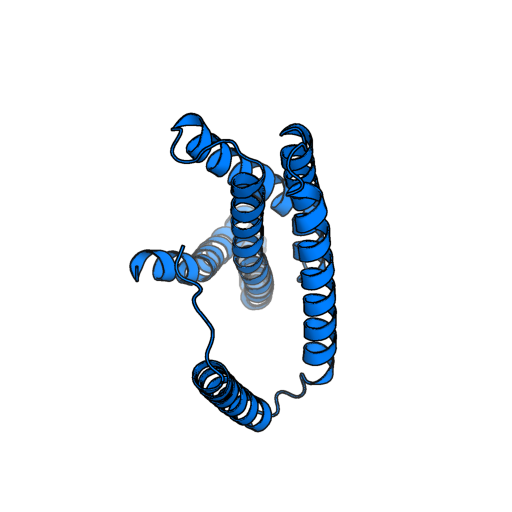77 GLU A CA 1
ATOM 1360 C C . GLU A 1 177 ? -1.552 -3.331 16.034 1.00 88.94 177 GLU A C 1
ATOM 1362 O O . GLU A 1 177 ? -0.834 -4.137 15.437 1.00 88.94 177 GLU A O 1
ATOM 1367 N N . THR A 1 178 ? -2.565 -2.710 15.431 1.00 87.69 178 THR A N 1
ATOM 1368 C CA . THR A 1 178 ? -2.968 -3.018 14.055 1.00 87.69 178 THR A CA 1
ATOM 1369 C C . THR A 1 178 ? -1.880 -2.677 13.041 1.00 87.69 178 THR A C 1
ATOM 1371 O O . THR A 1 178 ? -1.574 -3.482 12.156 1.00 87.69 178 THR A O 1
ATOM 1374 N N . LEU A 1 179 ? -1.247 -1.507 13.185 1.00 86.25 179 LEU A N 1
ATOM 1375 C CA . LEU A 1 179 ? -0.150 -1.096 12.312 1.00 86.25 179 LEU A CA 1
ATOM 1376 C C . LEU A 1 179 ? 1.030 -2.066 12.416 1.00 86.25 179 LEU A C 1
ATOM 1378 O O . LEU A 1 179 ? 1.529 -2.515 11.384 1.00 86.25 179 LEU A O 1
ATOM 1382 N N . LYS A 1 180 ? 1.424 -2.471 13.631 1.00 86.69 180 LYS A N 1
ATOM 1383 C CA . LYS A 1 180 ? 2.473 -3.487 13.823 1.00 86.69 180 LYS A CA 1
ATOM 1384 C C . LYS A 1 180 ? 2.130 -4.782 13.092 1.00 86.69 180 LYS A C 1
ATOM 1386 O O . LYS A 1 180 ? 2.931 -5.256 12.292 1.00 86.69 180 LYS A O 1
ATOM 1391 N N . LEU A 1 181 ? 0.923 -5.309 13.295 1.00 86.00 181 LEU A N 1
ATOM 1392 C CA . LEU A 1 181 ? 0.476 -6.552 12.660 1.00 86.00 181 LEU A CA 1
ATOM 1393 C C . LEU A 1 181 ? 0.436 -6.467 11.130 1.00 86.00 181 LEU A C 1
ATOM 1395 O O . LEU A 1 181 ? 0.648 -7.475 10.456 1.00 86.00 181 LEU A O 1
ATOM 1399 N N . SER A 1 182 ? 0.152 -5.290 10.572 1.00 84.00 182 SER A N 1
ATOM 1400 C CA . SER A 1 182 ? 0.151 -5.073 9.121 1.00 84.00 182 SER A CA 1
ATOM 1401 C C . SER A 1 182 ? 1.554 -4.994 8.507 1.00 84.00 182 SER A C 1
ATOM 1403 O O . SER A 1 182 ? 1.718 -5.313 7.331 1.00 84.00 182 SER A O 1
ATOM 1405 N N . LEU A 1 183 ? 2.566 -4.614 9.296 1.00 84.62 183 LEU A N 1
ATOM 1406 C CA . LEU A 1 183 ? 3.948 -4.436 8.839 1.00 84.62 183 LEU A CA 1
ATOM 1407 C C . LEU A 1 183 ? 4.809 -5.695 8.988 1.00 84.62 183 LEU A C 1
ATOM 1409 O O . LEU A 1 183 ? 5.762 -5.852 8.227 1.00 84.62 183 LEU A O 1
ATOM 1413 N N . ILE A 1 184 ? 4.469 -6.602 9.912 1.00 86.19 184 ILE A N 1
ATOM 1414 C CA . ILE A 1 184 ? 5.202 -7.864 10.126 1.00 86.19 184 ILE A CA 1
ATOM 1415 C C . ILE A 1 184 ? 5.488 -8.615 8.811 1.00 86.19 184 ILE A C 1
ATOM 1417 O O . ILE A 1 184 ? 6.649 -8.945 8.591 1.00 86.19 184 ILE A O 1
ATOM 1421 N N . PRO A 1 185 ? 4.523 -8.830 7.890 1.00 82.56 185 PRO A N 1
ATOM 1422 C CA . PRO A 1 185 ? 4.797 -9.568 6.652 1.00 82.56 185 PRO A CA 1
ATOM 1423 C C . PRO A 1 185 ? 5.894 -8.930 5.786 1.00 82.56 185 PRO A C 1
ATOM 1425 O O . PRO A 1 185 ? 6.710 -9.628 5.183 1.00 82.56 185 PRO A O 1
ATOM 1428 N N . GLN A 1 186 ? 5.933 -7.597 5.740 1.00 80.56 186 GLN A N 1
ATOM 1429 C CA . GLN A 1 186 ? 6.925 -6.854 4.966 1.00 80.56 186 GLN A CA 1
ATOM 1430 C C . GLN A 1 186 ? 8.316 -6.937 5.616 1.00 80.56 186 GLN A C 1
ATOM 1432 O O . GLN A 1 186 ? 9.324 -7.061 4.917 1.00 80.56 186 GLN A O 1
ATOM 1437 N N . ILE A 1 187 ? 8.368 -6.914 6.952 1.00 82.88 187 ILE A N 1
ATOM 1438 C CA . ILE A 1 187 ? 9.605 -7.078 7.725 1.00 82.88 187 ILE A CA 1
ATOM 1439 C C . ILE A 1 187 ? 10.158 -8.496 7.543 1.00 82.88 187 ILE A C 1
ATOM 1441 O O . ILE A 1 187 ? 11.331 -8.650 7.215 1.00 82.88 187 ILE A O 1
ATOM 1445 N N . GLU A 1 188 ? 9.318 -9.525 7.670 1.00 84.12 188 GLU A N 1
ATOM 1446 C CA . GLU A 1 188 ? 9.723 -10.927 7.486 1.00 84.12 188 GLU A CA 1
ATOM 1447 C C . GLU A 1 188 ? 10.235 -11.202 6.065 1.00 84.12 188 GLU A C 1
ATOM 1449 O O . GLU A 1 188 ? 11.243 -11.886 5.889 1.00 84.12 188 GLU A O 1
ATOM 1454 N N . THR A 1 189 ? 9.620 -10.591 5.044 1.00 79.00 189 THR A N 1
ATOM 1455 C CA . THR A 1 189 ? 10.119 -10.669 3.657 1.00 79.00 189 THR A CA 1
ATOM 1456 C C . THR A 1 189 ? 11.538 -10.106 3.533 1.00 79.00 189 THR A C 1
ATOM 1458 O O . THR A 1 189 ? 12.353 -10.650 2.798 1.00 79.00 189 THR A O 1
ATOM 1461 N N . THR A 1 190 ? 11.854 -9.039 4.272 1.00 76.62 190 THR A N 1
ATOM 1462 C CA . THR A 1 190 ? 13.192 -8.419 4.266 1.00 76.62 190 THR A CA 1
ATOM 1463 C C . THR A 1 190 ? 14.205 -9.213 5.093 1.00 76.62 190 THR A C 1
ATOM 1465 O O . THR A 1 190 ? 15.400 -9.130 4.849 1.00 76.62 190 THR A O 1
ATOM 1468 N N . ARG A 1 191 ? 13.745 -9.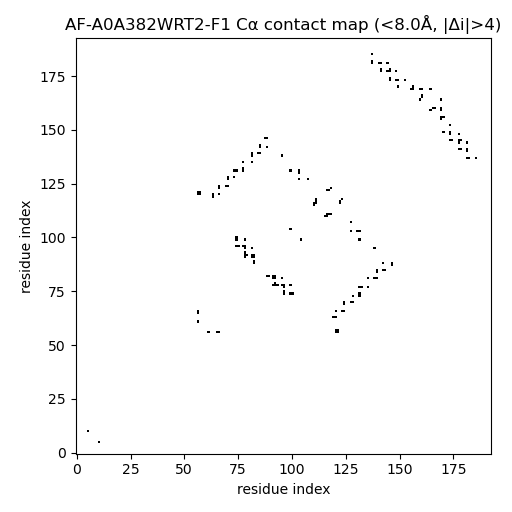983 6.083 1.00 77.31 191 ARG A N 1
ATOM 1469 C CA . ARG A 1 191 ? 14.604 -10.805 6.943 1.00 77.31 191 ARG A CA 1
ATOM 1470 C C . ARG A 1 191 ? 15.010 -12.131 6.298 1.00 77.31 191 ARG A C 1
ATOM 1472 O O . ARG A 1 191 ? 16.026 -12.697 6.679 1.00 77.31 191 ARG A O 1
ATOM 1479 N N . THR A 1 192 ? 14.192 -12.640 5.381 1.00 70.25 192 THR A N 1
ATOM 1480 C CA . THR A 1 192 ? 14.338 -13.991 4.809 1.00 70.25 192 THR A CA 1
ATOM 1481 C C . THR A 1 192 ? 15.200 -14.016 3.534 1.00 70.25 192 THR A C 1
ATOM 1483 O O . THR A 1 192 ? 15.381 -15.081 2.949 1.00 70.25 192 THR A O 1
ATOM 1486 N N . VAL A 1 193 ? 15.724 -12.866 3.092 1.00 50.59 193 VAL A N 1
ATOM 1487 C CA . VAL A 1 193 ? 16.665 -12.766 1.958 1.00 50.59 193 VAL A CA 1
ATOM 1488 C C . VAL A 1 193 ? 18.109 -13.028 2.358 1.00 50.59 193 VAL A C 1
ATOM 1490 O O . VAL A 1 193 ? 18.498 -12.632 3.478 1.00 50.59 193 VAL A O 1
#

pLDDT: mean 76.47, std 10.95, range [38.66, 94.69]

Radius of gyration: 21.41 Å; Cα contacts (8 Å, |Δi|>4): 94; chains: 1; bounding box: 42×43×59 Å

Sequence (193 aa):
MQEVTVGWWGLVASLTMVFITVGISLFLRLRLERDLMIATGRSIGQLVLAGWALTLILKDETPIIWAWLWVAAMIPFAAISASKREQRLPGLVWTTASGYLLGLGISLSVLFALQILPLESRVLVPIAGMIVGNSLRVVVVAATRLVDAIRDSQLEIEAMLSLGFTRHKAVKRIVSETLKLSLIPQIETTRTV

Secondary structure (DSSP, 8-state):
-------HHHHHHHHHHHHHHHHHHHHT--S-HHHHHHHHHHHHHHHHHHHHHHHHHSSTT--HHHHHHHHHHHHHHHHHHHHHH-TTSTTHHHHHHHHHHHHHHHHHHHHHHTTSS---HHHHHHHHHHHHHHHHHHHHHHHHHHHHHHHHTHHHHHHHHHTT--HHHHHHHHHHHHHHHHHHHHHHHHH--